Protein AF-A0A7V6G3S9-F1 (afdb_monomer_lite)

Radius of gyration: 17.62 Å; chains: 1; bounding box: 43×47×41 Å

pLDDT: mean 79.84, std 12.78, range [43.31, 97.44]

Secondary structure (DSSP, 8-state):
--HHHHHHHHHHEEEEEEESBGGGTBPPPTT-SSPEEEEEES-HHHHHHHHHHHHHHHHS-HHHHHTS-HHHHHHHIIIIIS---TTS-HHHHTT-THHHHHHHHHIIIIIS---SEEEGGGG-BGGGTB---S-SEEEEEEETTEEEEEEE-----SSHHHHHHHHHHHHHHHTSHHHHHHHHHHHHHTGGGSS-TTSGGGG-

Foldseek 3Di:
DDPVLLVLLDVFKDWDDWAPDVVVNRHDDPPDPDTHTDIGGPDPVSLVVNLLQLLLVLQDDPVVVVPDDPVVSSVCSCCFQQNPDPPDDPVVNVQRQSSFLSVVVSCCCNVVVARFWDAQSNLTDPVVVDRPPAARIWGFDCDPNDTDIDGHHTDDDPDPVVVVVVCVVCVCVNPDPVRVVVVVVSCVVCVVVIPQPPHPSVVD

Structure (mmCIF, N/CA/C/O backbone):
data_AF-A0A7V6G3S9-F1
#
_entry.id   AF-A0A7V6G3S9-F1
#
loop_
_atom_site.group_PDB
_atom_site.id
_atom_site.type_symbol
_atom_site.label_atom_id
_atom_site.label_alt_id
_atom_site.label_comp_id
_atom_site.label_asym_id
_atom_site.label_entity_id
_atom_site.label_seq_id
_atom_site.pdbx_PDB_ins_code
_atom_site.Cartn_x
_atom_site.Cartn_y
_atom_site.Cartn_z
_atom_site.occupancy
_atom_site.B_iso_or_equiv
_atom_site.auth_seq_id
_atom_site.auth_comp_id
_atom_site.auth_asym_id
_atom_site.auth_atom_id
_atom_site.pdbx_PDB_model_num
ATOM 1 N N . MET A 1 1 ? -14.634 -2.695 0.556 1.00 83.31 1 MET A N 1
ATOM 2 C CA . MET A 1 1 ? -14.048 -1.859 -0.530 1.00 83.31 1 MET A CA 1
ATOM 3 C C . MET A 1 1 ? -15.070 -1.691 -1.646 1.00 83.31 1 MET A C 1
ATOM 5 O O . MET A 1 1 ? -15.761 -2.657 -1.960 1.00 83.31 1 MET A O 1
ATOM 9 N N . ARG A 1 2 ? -15.183 -0.494 -2.238 1.00 87.94 2 ARG A N 1
ATOM 10 C CA . ARG A 1 2 ? -16.126 -0.236 -3.343 1.00 87.94 2 ARG A CA 1
ATOM 11 C C . ARG A 1 2 ? -15.809 -1.110 -4.562 1.00 87.94 2 ARG A C 1
ATOM 13 O O . ARG A 1 2 ? -14.654 -1.218 -4.966 1.00 87.94 2 AR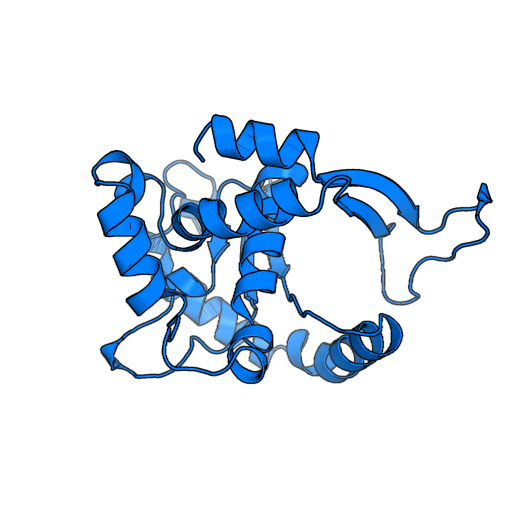G A O 1
ATOM 20 N N . LYS A 1 3 ? -16.838 -1.695 -5.188 1.00 90.81 3 LYS A N 1
ATOM 21 C CA . LYS A 1 3 ? -16.671 -2.638 -6.311 1.00 90.81 3 LYS A CA 1
ATOM 22 C C . LYS A 1 3 ? -15.906 -2.035 -7.495 1.00 90.81 3 LYS A C 1
ATOM 24 O O . LYS A 1 3 ? -14.997 -2.669 -8.010 1.00 90.81 3 LYS A O 1
ATOM 29 N N . ASN A 1 4 ? -16.216 -0.796 -7.876 1.00 92.81 4 ASN A N 1
ATOM 30 C CA . ASN A 1 4 ? -15.531 -0.130 -8.989 1.00 92.81 4 ASN A CA 1
ATOM 31 C C . ASN A 1 4 ? -14.025 0.036 -8.728 1.00 92.81 4 ASN A C 1
ATOM 33 O O . ASN A 1 4 ? -13.227 -0.138 -9.643 1.00 92.81 4 ASN A O 1
ATOM 37 N N . LEU A 1 5 ? -13.637 0.329 -7.481 1.00 93.88 5 LEU A N 1
ATOM 38 C CA . LEU A 1 5 ? -12.232 0.429 -7.089 1.00 93.88 5 LEU A CA 1
ATOM 39 C C . LEU A 1 5 ? -11.552 -0.946 -7.116 1.00 93.88 5 LEU A C 1
ATOM 41 O O . LEU A 1 5 ? -10.453 -1.074 -7.646 1.00 93.88 5 LEU A O 1
ATOM 45 N N . LEU A 1 6 ? -12.225 -1.982 -6.610 1.00 94.44 6 LEU A N 1
ATOM 46 C CA . LEU A 1 6 ? -11.738 -3.361 -6.681 1.00 94.44 6 LEU A CA 1
ATOM 47 C C . LEU A 1 6 ? -11.482 -3.799 -8.135 1.00 94.44 6 LEU A C 1
ATOM 49 O O . LEU A 1 6 ? -10.420 -4.339 -8.446 1.00 94.44 6 LEU A O 1
ATOM 53 N N . ASP A 1 7 ? -12.435 -3.537 -9.030 1.00 96.06 7 ASP A N 1
ATOM 54 C CA . ASP A 1 7 ? -12.332 -3.869 -10.455 1.00 96.06 7 ASP A CA 1
ATOM 55 C C . ASP A 1 7 ? -11.204 -3.070 -11.136 1.00 96.06 7 ASP A C 1
ATOM 57 O O . ASP A 1 7 ? -10.444 -3.619 -11.940 1.00 96.06 7 ASP A O 1
ATOM 61 N N . LEU A 1 8 ? -11.046 -1.790 -10.777 1.00 96.88 8 LEU A N 1
ATOM 62 C CA . LEU A 1 8 ? -9.965 -0.926 -11.255 1.00 96.88 8 LEU A CA 1
ATOM 63 C C . LEU A 1 8 ? -8.583 -1.434 -10.813 1.00 96.88 8 LEU A C 1
ATOM 65 O O . LEU A 1 8 ? -7.663 -1.476 -11.631 1.00 96.88 8 LEU A O 1
ATOM 69 N N . ILE A 1 9 ? -8.433 -1.861 -9.556 1.00 96.06 9 ILE A N 1
ATOM 70 C CA . ILE A 1 9 ? -7.177 -2.423 -9.040 1.00 96.06 9 ILE A CA 1
ATOM 71 C C . ILE A 1 9 ? -6.825 -3.707 -9.793 1.00 96.06 9 ILE A C 1
ATOM 73 O O . ILE A 1 9 ? -5.725 -3.809 -10.337 1.00 96.06 9 ILE A O 1
ATOM 77 N N . ASN A 1 10 ? -7.771 -4.645 -9.897 1.00 95.50 10 ASN A N 1
ATOM 78 C CA . ASN A 1 10 ? -7.546 -5.946 -10.532 1.00 95.50 10 ASN A CA 1
ATOM 79 C C . ASN A 1 10 ? -7.156 -5.847 -12.014 1.00 95.50 10 ASN A C 1
ATOM 81 O O . ASN A 1 10 ? -6.365 -6.657 -12.494 1.00 95.50 10 ASN A O 1
ATOM 85 N N . ARG A 1 11 ? -7.696 -4.869 -12.754 1.00 96.38 11 ARG A N 1
ATOM 86 C CA . ARG A 1 11 ? -7.348 -4.674 -14.174 1.00 96.38 11 ARG A CA 1
ATOM 87 C C . ARG A 1 11 ? -6.036 -3.914 -14.390 1.00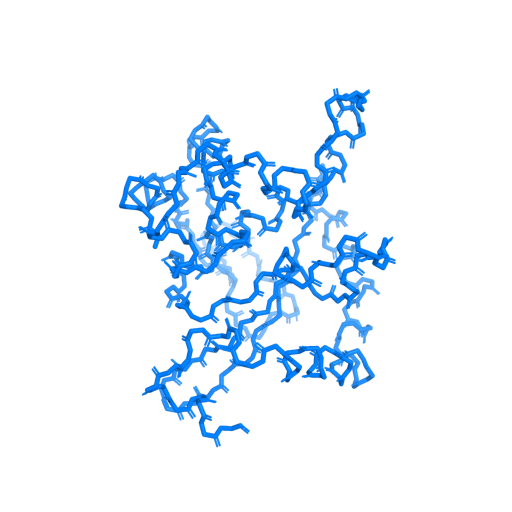 96.38 11 ARG A C 1
ATOM 89 O O . ARG A 1 11 ? -5.485 -3.984 -15.483 1.00 96.38 11 ARG A O 1
ATOM 96 N N . THR A 1 12 ? -5.567 -3.165 -13.390 1.00 97.44 12 THR A N 1
ATOM 97 C CA . THR A 1 12 ? -4.430 -2.239 -13.539 1.00 97.44 12 THR A CA 1
ATOM 98 C C . THR A 1 12 ? -3.142 -2.805 -12.963 1.00 97.44 12 THR A C 1
ATOM 100 O O . THR A 1 12 ? -2.101 -2.692 -13.604 1.00 97.44 12 THR A O 1
ATOM 103 N N . ILE A 1 13 ? -3.194 -3.405 -11.771 1.00 96.50 13 ILE A N 1
ATOM 104 C CA . ILE A 1 13 ? -2.020 -3.967 -11.099 1.00 96.50 13 ILE A CA 1
ATOM 105 C C . ILE A 1 13 ? -1.958 -5.457 -11.416 1.00 96.50 13 ILE A C 1
ATOM 107 O O . ILE A 1 13 ? -2.648 -6.272 -10.805 1.00 96.50 13 ILE A O 1
ATOM 111 N N . VAL A 1 14 ? -1.129 -5.817 -12.391 1.00 95.81 14 VAL A N 1
ATOM 112 C CA . VAL A 1 14 ? -1.065 -7.181 -12.918 1.00 95.81 14 VAL A CA 1
ATOM 113 C C . VAL A 1 14 ? 0.178 -7.902 -12.424 1.00 95.81 14 VAL A C 1
ATOM 115 O O . VAL A 1 14 ? 1.275 -7.345 -12.371 1.00 95.81 14 VAL A O 1
ATOM 118 N N . TYR A 1 15 ? 0.012 -9.175 -12.079 1.00 95.50 15 TYR A N 1
ATOM 119 C CA . TYR A 1 15 ? 1.133 -10.060 -11.794 1.00 95.50 15 TYR A CA 1
ATOM 120 C C . TYR A 1 15 ? 1.959 -10.296 -13.065 1.00 95.50 15 TYR A C 1
ATOM 122 O O . TYR A 1 15 ? 1.404 -10.595 -14.124 1.00 95.50 15 TYR A O 1
ATOM 130 N N . LYS A 1 16 ? 3.287 -10.187 -12.958 1.00 94.06 16 LYS A N 1
ATOM 131 C CA . LYS A 1 16 ? 4.208 -10.411 -14.081 1.00 94.06 16 LYS A CA 1
ATOM 132 C C . LYS A 1 16 ? 4.939 -11.737 -13.942 1.00 94.06 16 LYS A C 1
ATOM 134 O O . LYS A 1 16 ? 4.899 -12.553 -14.860 1.00 94.06 16 LYS A O 1
ATOM 139 N N . TYR A 1 17 ? 5.622 -11.930 -12.820 1.00 94.56 17 TYR A N 1
ATOM 140 C CA . TYR A 1 17 ? 6.436 -13.111 -12.551 1.00 94.56 17 TYR A CA 1
ATOM 141 C C . TYR A 1 17 ? 6.896 -13.147 -11.091 1.00 94.56 17 TYR A C 1
ATOM 143 O O . TYR A 1 17 ? 6.808 -12.153 -10.371 1.00 94.56 17 TYR A O 1
ATOM 151 N 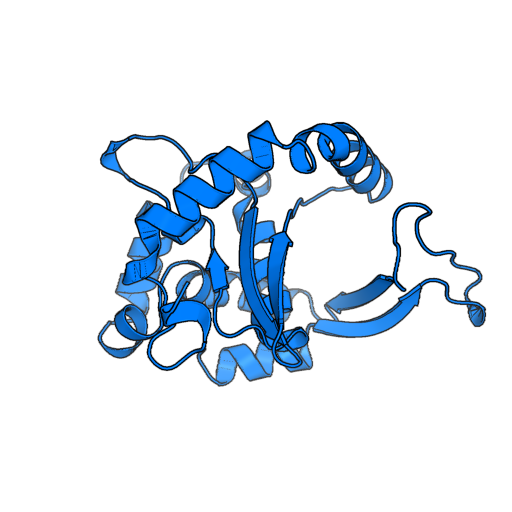N . ASP A 1 18 ? 7.436 -14.294 -10.688 1.00 94.75 18 ASP A N 1
ATOM 152 C CA . ASP A 1 18 ? 8.176 -14.466 -9.443 1.00 94.75 18 ASP A CA 1
ATOM 153 C C . ASP A 1 18 ? 9.679 -14.301 -9.699 1.00 94.75 18 ASP A C 1
ATOM 155 O O . ASP A 1 18 ? 10.184 -14.725 -10.742 1.00 94.75 18 ASP A O 1
ATOM 159 N N . LEU A 1 19 ? 10.402 -13.746 -8.728 1.00 92.50 19 LEU A N 1
ATOM 160 C CA . LEU A 1 19 ? 11.851 -13.864 -8.636 1.00 92.50 19 LEU A CA 1
ATOM 161 C C . LEU A 1 19 ? 12.217 -15.034 -7.706 1.00 92.50 19 LEU A C 1
ATOM 163 O O . LEU A 1 19 ? 11.608 -15.181 -6.641 1.00 92.50 19 LEU A O 1
ATOM 167 N N . PRO A 1 20 ? 13.233 -15.843 -8.056 1.00 93.38 20 PRO A N 1
ATOM 168 C CA . PRO A 1 20 ? 14.097 -15.690 -9.226 1.00 93.38 20 PRO A CA 1
ATOM 169 C C . PRO A 1 20 ? 13.381 -16.095 -10.528 1.00 93.38 20 PRO A C 1
ATOM 171 O O . PRO A 1 20 ? 12.615 -17.056 -10.561 1.00 93.38 20 PRO A O 1
ATOM 174 N N . HIS A 1 21 ? 13.660 -15.377 -11.617 1.00 94.38 21 HIS A N 1
ATOM 175 C CA . HIS A 1 21 ? 13.061 -15.597 -12.930 1.00 94.38 21 HIS A CA 1
ATOM 176 C C . HIS A 1 21 ? 14.100 -16.074 -13.954 1.00 94.38 21 HIS A C 1
ATOM 178 O O . HIS A 1 21 ? 14.758 -15.279 -14.633 1.00 94.38 21 HIS A O 1
ATOM 184 N N . ALA A 1 22 ? 14.197 -17.396 -14.121 1.00 92.88 22 ALA A N 1
ATOM 185 C CA . ALA A 1 22 ? 15.245 -18.038 -14.919 1.00 92.88 22 ALA A CA 1
ATOM 186 C C . ALA A 1 22 ? 15.305 -17.554 -16.380 1.00 92.88 22 ALA A C 1
ATOM 188 O O . ALA A 1 22 ? 16.385 -17.313 -16.909 1.00 92.88 22 ALA A O 1
ATOM 189 N N . LYS A 1 23 ? 14.154 -17.350 -17.039 1.00 93.75 23 LYS A N 1
ATOM 190 C CA . LYS A 1 23 ? 14.116 -16.930 -18.456 1.00 93.75 23 LYS A CA 1
ATOM 191 C C . LYS A 1 23 ? 14.659 -15.518 -18.686 1.00 93.75 23 LYS A C 1
ATOM 193 O O . LYS A 1 23 ? 15.162 -15.242 -19.767 1.00 93.75 23 LYS A O 1
ATOM 198 N N . LEU A 1 24 ? 14.529 -14.635 -17.695 1.00 91.62 24 LEU A N 1
ATOM 199 C CA . LEU A 1 24 ? 15.043 -13.262 -17.770 1.00 91.62 24 LEU A CA 1
ATOM 200 C C . LEU A 1 24 ? 16.410 -13.127 -17.090 1.00 91.62 24 LEU A C 1
ATOM 202 O O . LEU A 1 24 ? 16.987 -12.048 -17.120 1.00 91.62 24 LEU A O 1
ATOM 206 N N . SER A 1 25 ? 16.932 -14.210 -16.499 1.00 92.69 25 SER A N 1
ATOM 207 C CA . SER A 1 25 ? 18.168 -14.202 -15.707 1.00 92.69 25 SER A CA 1
ATOM 208 C C . SER A 1 25 ? 18.146 -13.155 -14.584 1.00 92.69 25 SER A C 1
ATOM 210 O O . SER A 1 25 ? 19.137 -12.469 -14.348 1.00 92.69 25 SER A O 1
ATOM 212 N N . ILE A 1 26 ? 16.997 -13.010 -13.913 1.00 90.50 26 ILE A N 1
ATOM 213 C CA . ILE A 1 26 ? 16.831 -12.085 -12.784 1.00 90.50 26 ILE A CA 1
ATOM 214 C C . ILE A 1 26 ? 16.755 -12.906 -11.502 1.00 90.50 26 ILE A C 1
ATOM 216 O O . ILE A 1 26 ? 15.841 -13.711 -11.332 1.00 90.50 26 ILE A O 1
ATOM 220 N N . GLU A 1 27 ? 17.702 -12.697 -10.597 1.00 88.81 27 GLU A N 1
ATOM 221 C CA . GLU A 1 27 ? 17.719 -13.351 -9.290 1.00 88.81 27 GLU A CA 1
ATOM 222 C C . GLU A 1 27 ? 16.750 -12.686 -8.306 1.00 88.81 27 GLU A C 1
ATOM 224 O O . GLU A 1 27 ? 16.389 -11.516 -8.454 1.00 88.81 27 GLU A O 1
ATOM 229 N N . LYS A 1 28 ? 16.346 -13.429 -7.273 1.00 87.75 28 LYS A N 1
ATOM 230 C CA . LYS A 1 28 ? 15.672 -12.836 -6.111 1.00 87.75 28 LYS A CA 1
ATOM 231 C C . LYS A 1 28 ? 16.669 -12.172 -5.171 1.00 87.75 28 LYS A C 1
ATOM 233 O O . LYS A 1 28 ? 17.866 -12.462 -5.213 1.00 87.75 28 LYS A O 1
ATOM 238 N N . THR A 1 29 ? 16.178 -11.326 -4.270 1.00 80.81 29 THR A N 1
ATOM 239 C CA . THR A 1 29 ? 17.048 -10.766 -3.228 1.00 80.81 29 THR A CA 1
ATOM 240 C C . THR A 1 29 ? 17.524 -11.851 -2.255 1.00 80.81 29 THR A C 1
ATOM 242 O O . THR A 1 29 ? 16.777 -12.761 -1.891 1.00 80.81 29 THR A O 1
ATOM 245 N N . ILE A 1 30 ? 18.768 -11.728 -1.777 1.00 82.88 30 ILE A N 1
ATOM 246 C CA . ILE A 1 30 ? 19.354 -12.622 -0.760 1.00 82.88 30 ILE A CA 1
ATOM 247 C C . ILE A 1 30 ? 18.633 -12.549 0.595 1.00 82.88 30 ILE A C 1
ATOM 249 O O . ILE A 1 30 ? 18.864 -13.379 1.469 1.00 82.88 30 ILE A O 1
ATOM 253 N N . LEU A 1 31 ? 17.783 -11.539 0.779 1.00 78.50 31 LEU A N 1
ATOM 254 C CA . LEU A 1 31 ? 17.032 -11.295 2.009 1.00 78.50 31 LEU A CA 1
ATOM 255 C C . LEU A 1 31 ? 15.711 -12.066 2.050 1.00 78.50 31 LEU A C 1
ATOM 257 O O . LEU A 1 31 ? 15.140 -12.248 3.124 1.00 78.50 31 LEU A O 1
ATOM 261 N N . SER A 1 32 ? 15.209 -12.495 0.892 1.00 81.06 32 SER A N 1
ATOM 262 C CA . SER A 1 32 ? 13.891 -13.104 0.784 1.00 81.06 32 SER A CA 1
ATOM 263 C C . SER A 1 32 ? 13.950 -14.594 1.078 1.00 81.06 32 SER A C 1
ATOM 265 O O . SER A 1 32 ? 14.608 -15.382 0.390 1.00 81.06 32 SER A O 1
ATOM 267 N N . THR A 1 33 ? 13.183 -15.006 2.082 1.00 85.25 33 THR A N 1
ATOM 268 C CA . THR A 1 33 ? 12.978 -16.417 2.430 1.00 85.25 33 THR A CA 1
ATOM 269 C C . THR A 1 33 ? 12.040 -17.125 1.450 1.00 85.25 33 THR A C 1
ATOM 271 O O . THR A 1 33 ? 12.135 -18.339 1.278 1.00 85.25 33 THR A O 1
ATOM 274 N N . CYS A 1 34 ? 11.196 -16.365 0.750 1.00 87.19 34 CYS A N 1
ATOM 275 C CA . CYS A 1 34 ? 10.259 -16.831 -0.272 1.00 87.19 34 CYS A CA 1
ATOM 276 C C . CYS A 1 34 ? 10.682 -16.345 -1.672 1.00 87.19 34 CYS A C 1
ATOM 278 O O . CYS A 1 34 ? 11.745 -15.739 -1.827 1.00 87.19 34 CYS A O 1
ATOM 280 N N . ASN A 1 35 ? 9.882 -16.650 -2.695 1.00 90.94 35 ASN A N 1
ATOM 281 C CA . ASN A 1 35 ? 9.998 -16.005 -4.004 1.00 90.94 35 ASN A CA 1
ATOM 282 C C . ASN A 1 35 ? 9.383 -14.598 -3.951 1.00 90.94 35 ASN A C 1
ATOM 284 O O . ASN A 1 35 ? 8.350 -14.413 -3.301 1.00 90.94 35 ASN A O 1
ATOM 288 N N . ASP A 1 36 ? 9.988 -13.633 -4.646 1.00 88.81 36 ASP A N 1
ATOM 289 C CA . ASP A 1 36 ? 9.481 -12.256 -4.687 1.00 88.81 36 ASP A CA 1
ATOM 290 C C . ASP A 1 36 ? 8.460 -12.113 -5.811 1.00 88.81 36 ASP A C 1
ATOM 292 O O . ASP A 1 36 ? 8.774 -12.365 -6.971 1.00 88.81 36 ASP A O 1
ATOM 296 N N . LYS A 1 37 ? 7.237 -11.689 -5.492 1.00 91.12 37 LYS A N 1
ATOM 297 C CA . LYS A 1 37 ? 6.204 -11.471 -6.509 1.00 91.12 37 LYS A CA 1
ATOM 298 C C . LYS A 1 37 ? 6.365 -10.094 -7.144 1.00 91.12 37 LYS A C 1
ATOM 300 O O . LYS A 1 37 ? 6.312 -9.084 -6.442 1.00 91.12 37 LYS A O 1
ATOM 305 N N . CYS A 1 38 ? 6.503 -10.046 -8.465 1.00 90.75 38 CYS A N 1
ATOM 306 C CA . CYS A 1 38 ? 6.600 -8.805 -9.223 1.00 90.75 38 CYS A CA 1
ATOM 307 C C . CYS A 1 38 ? 5.264 -8.452 -9.879 1.00 90.75 38 CYS A C 1
ATOM 309 O O . CYS A 1 38 ? 4.661 -9.267 -10.584 1.00 90.75 38 CYS A O 1
ATOM 311 N N . TYR A 1 39 ? 4.849 -7.203 -9.683 1.00 92.94 39 TYR A N 1
ATOM 312 C CA . TYR A 1 39 ? 3.636 -6.631 -10.255 1.00 92.94 39 TYR A CA 1
ATOM 313 C C . TYR A 1 39 ? 3.979 -5.405 -11.096 1.00 92.94 39 TYR A C 1
ATOM 315 O O . TYR A 1 39 ? 4.970 -4.722 -10.840 1.00 92.94 39 TYR A O 1
ATOM 323 N N . GLU A 1 40 ? 3.143 -5.122 -12.085 1.00 93.31 40 GLU A N 1
ATOM 324 C CA . GLU A 1 40 ? 3.235 -3.935 -12.931 1.00 93.31 40 GLU A CA 1
ATOM 325 C C . GLU A 1 40 ? 1.893 -3.208 -12.934 1.00 93.31 40 GLU A C 1
ATOM 327 O O . GLU A 1 40 ? 0.842 -3.841 -13.025 1.00 93.31 40 GLU A O 1
ATOM 332 N N . ALA A 1 41 ? 1.933 -1.878 -12.870 1.00 94.88 41 ALA A N 1
ATOM 333 C CA . ALA A 1 41 ? 0.785 -1.047 -13.202 1.00 94.88 41 ALA A CA 1
ATOM 334 C C . ALA A 1 41 ? 0.775 -0.803 -14.719 1.00 94.88 41 ALA A C 1
ATOM 336 O O . ALA A 1 41 ? 1.626 -0.077 -15.230 1.00 94.88 41 ALA A O 1
ATOM 337 N N . VAL A 1 42 ? -0.161 -1.426 -15.440 1.00 96.31 42 VAL A N 1
ATOM 338 C CA . VAL A 1 42 ? -0.187 -1.389 -16.919 1.00 96.31 42 VAL A CA 1
ATOM 339 C C . VAL A 1 42 ? -0.706 -0.071 -17.498 1.00 96.31 42 VAL A C 1
ATOM 341 O O . VAL A 1 42 ? -0.556 0.172 -18.692 1.00 96.31 42 VAL A O 1
ATOM 344 N N . ASP A 1 43 ? -1.309 0.775 -16.663 1.00 96.69 43 ASP A N 1
ATOM 345 C CA . ASP A 1 43 ? -1.812 2.095 -17.034 1.00 96.69 43 ASP A CA 1
ATOM 346 C C . ASP A 1 43 ? -1.574 3.091 -15.888 1.00 96.69 43 ASP A C 1
ATOM 348 O O . ASP A 1 43 ? -1.956 2.846 -14.740 1.00 96.69 43 ASP A O 1
ATOM 352 N N . GLN A 1 44 ? -0.909 4.206 -16.199 1.00 93.38 44 GLN A N 1
ATOM 353 C CA . GLN A 1 44 ? -0.515 5.206 -15.204 1.00 93.38 44 GLN A CA 1
ATOM 354 C C . GLN A 1 44 ? -1.696 6.047 -14.710 1.00 93.38 44 GLN A C 1
ATOM 356 O O . GLN A 1 44 ? -1.737 6.380 -13.529 1.00 93.38 44 GLN A O 1
ATOM 361 N N . ASN A 1 45 ? -2.669 6.351 -15.572 1.00 96.50 45 ASN A N 1
ATOM 362 C CA . ASN A 1 45 ? -3.839 7.139 -15.184 1.00 96.50 45 ASN A CA 1
ATOM 363 C C . ASN A 1 45 ? -4.726 6.335 -14.232 1.00 96.50 45 ASN A C 1
ATOM 365 O O . ASN A 1 45 ? -5.123 6.833 -13.183 1.00 96.50 45 ASN A O 1
ATOM 369 N N . ASN A 1 46 ? -4.948 5.058 -14.544 1.00 97.25 46 ASN A N 1
ATOM 370 C CA . ASN A 1 46 ? -5.641 4.136 -13.659 1.00 97.25 46 ASN A CA 1
ATOM 371 C C . ASN A 1 46 ? -4.889 3.979 -12.331 1.00 97.25 46 ASN A C 1
ATOM 373 O O . ASN A 1 46 ? -5.531 3.886 -11.292 1.00 97.25 46 ASN A O 1
ATOM 377 N N . LEU A 1 47 ? -3.548 3.961 -12.326 1.00 95.50 47 LEU A N 1
ATOM 378 C CA . LEU A 1 47 ? -2.786 3.928 -11.073 1.00 95.50 47 LEU A CA 1
ATOM 379 C C . LEU A 1 47 ? -3.038 5.186 -10.230 1.00 95.50 47 LEU A C 1
ATOM 381 O O . LEU A 1 47 ? -3.282 5.069 -9.031 1.00 95.50 47 LEU A O 1
ATOM 385 N N . SER A 1 48 ? -3.031 6.372 -10.842 1.00 94.38 48 SER A N 1
ATOM 386 C CA . SER A 1 48 ? -3.377 7.624 -10.159 1.00 94.38 48 SER A CA 1
ATOM 387 C C . SER A 1 48 ? -4.809 7.609 -9.617 1.00 94.38 48 SER A C 1
ATOM 389 O O . SER A 1 48 ? -5.025 7.981 -8.465 1.00 94.38 48 SER A O 1
ATOM 391 N N . GLU A 1 49 ? -5.775 7.110 -10.393 1.00 95.69 49 GLU A N 1
ATOM 392 C CA . GLU A 1 49 ? -7.158 6.932 -9.940 1.00 95.69 49 GLU A CA 1
ATOM 393 C C . GLU A 1 49 ? -7.262 5.937 -8.780 1.00 95.69 49 GLU A C 1
ATOM 395 O O . GLU A 1 49 ? -8.009 6.184 -7.834 1.00 95.69 49 GLU A O 1
ATOM 400 N N . ILE A 1 50 ? -6.514 4.830 -8.814 1.00 96.06 50 ILE A N 1
ATOM 401 C CA . ILE A 1 50 ? -6.459 3.862 -7.711 1.00 96.06 50 ILE A CA 1
ATOM 402 C C . ILE A 1 50 ? -5.958 4.544 -6.453 1.00 96.06 50 ILE A C 1
ATOM 404 O O . ILE A 1 50 ? -6.575 4.373 -5.405 1.00 96.06 50 ILE A O 1
ATOM 408 N N . ILE A 1 51 ? -4.865 5.303 -6.548 1.00 94.00 51 ILE A N 1
ATOM 409 C CA . ILE A 1 51 ? -4.293 5.997 -5.398 1.00 94.00 51 ILE A CA 1
ATOM 410 C C . ILE A 1 51 ? -5.322 6.960 -4.817 1.00 94.00 51 ILE A C 1
ATOM 412 O O . ILE A 1 51 ? -5.654 6.848 -3.644 1.00 94.00 51 ILE A O 1
ATOM 416 N N . TYR A 1 52 ? -5.883 7.845 -5.638 1.00 93.44 52 TYR A N 1
ATOM 417 C CA . TYR A 1 52 ? -6.848 8.837 -5.175 1.00 93.44 52 TYR A CA 1
ATOM 418 C C . TYR A 1 52 ? -8.082 8.193 -4.535 1.00 93.44 52 TYR A C 1
ATOM 420 O O . TYR A 1 52 ? -8.459 8.523 -3.414 1.00 93.44 52 TYR A O 1
ATOM 428 N N . ASN A 1 53 ? -8.688 7.213 -5.210 1.00 92.75 53 ASN A N 1
ATOM 429 C CA . ASN A 1 53 ? -9.890 6.571 -4.694 1.00 92.75 53 ASN A CA 1
ATOM 430 C C . ASN A 1 53 ? -9.602 5.740 -3.441 1.00 92.75 53 ASN A C 1
ATOM 432 O O . ASN A 1 53 ? -10.417 5.748 -2.524 1.00 92.75 53 ASN A O 1
ATOM 436 N N . SER A 1 54 ? -8.450 5.073 -3.361 1.00 92.56 54 SER A N 1
ATOM 437 C CA . SER A 1 54 ? -8.095 4.242 -2.206 1.00 92.56 54 SER A CA 1
ATOM 438 C C . SER A 1 54 ? -7.811 5.049 -0.937 1.00 92.56 54 SER A C 1
ATOM 440 O O . SER A 1 54 ? -7.718 4.436 0.119 1.00 92.56 54 SER A O 1
ATOM 442 N N . ILE A 1 55 ? -7.709 6.387 -0.993 1.00 91.38 55 ILE A N 1
ATOM 443 C CA . ILE A 1 55 ? -7.534 7.243 0.196 1.00 91.38 55 ILE A CA 1
ATOM 444 C C . ILE A 1 55 ? -8.643 6.995 1.225 1.00 91.38 55 ILE A C 1
ATOM 446 O O . ILE A 1 55 ? -8.352 6.928 2.418 1.00 91.38 55 ILE A O 1
ATOM 450 N N . ILE A 1 56 ? -9.892 6.811 0.785 1.00 89.81 56 ILE A N 1
ATOM 451 C CA . ILE A 1 56 ? -11.033 6.583 1.685 1.00 89.81 56 ILE A CA 1
ATOM 452 C C . ILE A 1 56 ? -10.882 5.234 2.392 1.00 89.81 56 ILE A C 1
ATOM 454 O O . ILE A 1 56 ? -10.859 5.178 3.618 1.00 89.81 56 ILE A O 1
ATOM 458 N N . GLU A 1 57 ? -10.721 4.147 1.636 1.00 87.06 57 GLU A N 1
ATOM 459 C CA . GLU A 1 57 ? -10.530 2.807 2.197 1.00 87.06 57 GLU A CA 1
ATOM 460 C C . GLU A 1 57 ? -9.246 2.683 3.032 1.00 87.06 57 GLU A C 1
ATOM 462 O O . GLU A 1 57 ? -9.207 1.902 3.985 1.00 87.06 57 GLU A O 1
ATOM 467 N N . TYR A 1 58 ? -8.207 3.448 2.691 1.00 86.25 58 TYR A N 1
ATOM 468 C CA . TYR A 1 58 ? -6.984 3.575 3.480 1.00 86.25 58 TYR A CA 1
ATOM 469 C C . TYR A 1 58 ? -7.228 4.301 4.803 1.00 86.25 58 TYR A C 1
ATOM 471 O O . TYR A 1 58 ? -6.569 3.997 5.790 1.00 86.25 58 TYR A O 1
ATOM 479 N N . SER A 1 59 ? -8.153 5.250 4.847 1.00 84.06 59 SER A N 1
ATOM 480 C CA . SER A 1 59 ? -8.331 6.142 5.994 1.00 84.06 59 SER A CA 1
ATOM 481 C C . SER A 1 59 ? -9.378 5.668 6.998 1.00 84.06 59 SER A C 1
ATOM 483 O O . SER A 1 59 ? -9.253 5.979 8.182 1.00 84.06 59 SER A O 1
ATOM 485 N N . PHE A 1 60 ? -10.382 4.915 6.544 1.00 81.06 60 PHE A N 1
ATOM 486 C CA . PHE A 1 60 ? -11.569 4.570 7.328 1.00 81.06 60 PHE A CA 1
ATOM 487 C C . PHE A 1 60 ? -11.901 3.078 7.266 1.00 81.06 60 PHE A C 1
ATOM 489 O O . PHE A 1 60 ? -11.585 2.381 6.297 1.00 81.06 60 PHE A O 1
ATOM 496 N N . ASN A 1 61 ? -12.577 2.583 8.302 1.00 75.19 61 ASN A N 1
ATOM 497 C CA . ASN A 1 61 ? -13.088 1.216 8.332 1.00 75.19 61 ASN A CA 1
ATOM 498 C C . ASN A 1 61 ? -14.434 1.083 7.586 1.00 75.19 61 ASN A C 1
ATOM 500 O O . ASN A 1 61 ? -15.048 2.057 7.160 1.00 75.19 61 ASN A O 1
ATOM 504 N N . GLU A 1 62 ? -14.912 -0.152 7.414 1.00 72.25 62 GLU A N 1
ATOM 505 C CA . GLU A 1 62 ? -16.136 -0.415 6.643 1.00 72.25 62 GLU A CA 1
ATOM 506 C C . GLU A 1 62 ? -17.409 0.155 7.288 1.00 72.25 62 GLU A C 1
ATOM 508 O O . GLU A 1 62 ? -18.347 0.479 6.563 1.00 72.25 62 GLU A O 1
ATOM 513 N N . PHE A 1 63 ? -17.445 0.316 8.614 1.00 70.69 63 PHE A N 1
ATOM 514 C CA . PHE A 1 63 ? -18.586 0.916 9.313 1.00 70.69 63 PHE A CA 1
ATOM 515 C C . PHE A 1 63 ? -18.659 2.423 9.052 1.00 70.69 63 PHE A C 1
ATOM 517 O O . PHE A 1 63 ? -19.714 2.929 8.693 1.00 70.69 63 PHE A O 1
ATOM 524 N N . GLU A 1 64 ? -17.524 3.119 9.143 1.00 75.00 64 GLU A N 1
ATOM 525 C CA . GLU A 1 64 ? -17.415 4.557 8.859 1.00 75.00 64 GLU A CA 1
ATOM 526 C C . GLU A 1 64 ? -17.768 4.886 7.398 1.00 75.00 64 GLU A C 1
ATOM 528 O O . GLU A 1 64 ? -18.349 5.932 7.112 1.00 75.00 64 GLU A O 1
ATOM 533 N N . ILE A 1 65 ? -17.446 3.979 6.469 1.00 80.62 65 ILE A N 1
ATOM 534 C CA . ILE A 1 65 ? -17.689 4.170 5.035 1.00 80.62 65 ILE A CA 1
ATOM 535 C C . ILE A 1 65 ? -19.167 3.998 4.656 1.00 80.62 65 ILE A C 1
ATOM 537 O O . ILE A 1 65 ? -19.656 4.721 3.791 1.00 80.62 65 ILE A O 1
ATOM 541 N N . ASN A 1 66 ? -19.873 3.028 5.243 1.00 75.56 66 ASN A N 1
ATOM 542 C CA . ASN A 1 66 ? -21.224 2.666 4.796 1.00 75.56 66 ASN A CA 1
ATOM 543 C C . ASN A 1 66 ? -22.301 3.703 5.162 1.00 75.56 66 ASN A C 1
ATOM 545 O O . ASN A 1 66 ? -23.334 3.742 4.495 1.00 75.56 66 ASN A O 1
ATOM 549 N N . ASP A 1 67 ? -22.048 4.541 6.169 1.00 71.81 67 ASP A N 1
ATOM 550 C CA . ASP A 1 67 ? -23.019 5.502 6.707 1.00 71.81 67 ASP A CA 1
ATOM 551 C C . ASP A 1 67 ? -22.717 6.972 6.332 1.00 71.81 67 ASP A C 1
ATOM 553 O O . ASP A 1 67 ? -23.366 7.881 6.852 1.00 71.81 67 ASP A O 1
ATOM 557 N N . SER A 1 68 ? -21.760 7.224 5.428 1.00 77.81 68 SER A N 1
ATOM 558 C CA . SER A 1 68 ? -21.215 8.571 5.178 1.00 77.81 68 SER A CA 1
ATOM 559 C C . SER A 1 68 ? -21.226 8.994 3.702 1.00 77.81 68 SER A C 1
ATOM 561 O O . SER A 1 68 ? -21.212 8.162 2.793 1.00 77.81 68 SER A O 1
ATOM 563 N N . ASP A 1 69 ? -21.197 10.310 3.458 1.00 87.12 69 ASP A N 1
ATOM 564 C CA . ASP A 1 69 ? -20.948 10.878 2.128 1.00 87.12 69 ASP A CA 1
ATOM 565 C C . ASP A 1 69 ? -19.464 10.729 1.752 1.00 87.12 69 ASP A C 1
ATOM 567 O O . ASP A 1 69 ? -18.563 11.020 2.542 1.00 87.12 69 ASP A O 1
ATOM 571 N N . TYR A 1 70 ? -19.187 10.260 0.533 1.00 87.38 70 TYR A N 1
ATOM 572 C CA . TYR A 1 70 ? -17.815 10.015 0.087 1.00 87.38 70 TYR A CA 1
ATOM 573 C C . TYR A 1 70 ? -16.980 11.288 -0.078 1.00 87.38 70 TYR A C 1
ATOM 575 O O . TYR A 1 70 ? -15.762 11.207 0.069 1.00 87.38 70 TYR A O 1
ATOM 583 N N . ASN A 1 71 ? -17.593 12.430 -0.396 1.00 88.94 71 ASN A N 1
ATOM 584 C CA . ASN A 1 71 ? -16.871 13.695 -0.513 1.00 88.94 71 ASN A CA 1
ATOM 585 C C . ASN A 1 71 ? -16.437 14.185 0.866 1.00 88.94 71 ASN A C 1
ATOM 587 O O . ASN A 1 71 ? -15.272 14.535 1.032 1.00 88.94 71 ASN A O 1
ATOM 591 N N . ASP A 1 72 ? -17.331 14.108 1.854 1.00 89.69 72 ASP A N 1
ATOM 592 C CA . ASP A 1 72 ? -17.022 14.479 3.237 1.00 89.69 72 ASP A CA 1
ATOM 593 C C . ASP A 1 72 ? -15.917 13.576 3.804 1.00 89.69 72 ASP A C 1
ATOM 595 O O . ASP A 1 72 ? -14.954 14.054 4.410 1.00 89.69 72 ASP A O 1
ATOM 599 N N . LEU A 1 73 ? -15.999 12.261 3.553 1.00 89.94 73 LEU A N 1
ATOM 600 C CA . LEU A 1 73 ? -14.941 11.322 3.933 1.00 89.94 73 LEU A CA 1
ATOM 601 C C . LEU A 1 73 ? -13.617 11.663 3.258 1.00 89.94 73 LEU A C 1
ATOM 603 O O . LEU A 1 73 ? -12.568 11.607 3.897 1.00 89.94 73 LEU A O 1
ATOM 607 N N . LEU A 1 74 ? -13.642 11.992 1.969 1.00 90.69 74 LEU A N 1
ATOM 608 C CA . LEU A 1 74 ? -12.429 12.323 1.246 1.00 90.69 74 LEU A CA 1
ATOM 609 C C . LEU A 1 74 ? -11.795 13.609 1.780 1.00 90.69 74 LEU A C 1
ATOM 611 O O . LEU A 1 74 ? -10.599 13.606 2.047 1.00 90.69 74 LEU A O 1
ATOM 615 N N . GLU A 1 75 ? -12.575 14.669 1.988 1.00 89.12 75 GLU A N 1
ATOM 616 C CA . GLU A 1 75 ? -12.093 15.916 2.589 1.00 89.12 75 GLU A CA 1
ATOM 617 C C . GLU A 1 75 ? -11.476 15.656 3.969 1.00 89.12 75 GLU A C 1
ATOM 619 O O . GLU A 1 75 ? -10.330 16.035 4.227 1.00 89.12 75 GLU A O 1
ATOM 624 N N . THR A 1 76 ? -12.183 14.897 4.810 1.00 88.12 76 THR A N 1
ATOM 625 C CA . THR A 1 76 ? -11.695 14.477 6.129 1.00 88.12 76 THR A CA 1
ATOM 626 C C . THR A 1 76 ? -10.388 13.688 6.020 1.00 88.12 76 THR A C 1
ATOM 628 O O . THR A 1 76 ? -9.444 13.928 6.769 1.00 88.12 76 THR A O 1
ATOM 631 N N . ALA A 1 77 ? -10.283 12.751 5.075 1.00 89.06 77 ALA A N 1
ATOM 632 C CA . ALA A 1 77 ? -9.066 11.970 4.880 1.00 89.06 77 ALA A CA 1
ATOM 633 C C . ALA A 1 77 ? -7.886 12.836 4.430 1.00 89.06 77 ALA A C 1
ATOM 635 O O . ALA A 1 77 ? -6.787 12.693 4.970 1.00 89.06 77 ALA A O 1
ATOM 636 N N . LEU A 1 78 ? -8.109 13.739 3.471 1.00 88.69 78 LEU A N 1
ATOM 637 C CA . LEU A 1 78 ? -7.088 14.657 2.972 1.00 88.69 78 LEU A CA 1
ATOM 638 C C . LEU A 1 78 ? -6.539 15.532 4.104 1.00 88.69 78 LEU A C 1
ATOM 640 O O . LEU A 1 78 ? -5.324 15.614 4.266 1.00 88.69 78 LEU A O 1
ATOM 644 N N . GLN A 1 79 ? -7.411 16.111 4.929 1.00 84.69 79 GLN A N 1
ATOM 645 C CA . GLN A 1 79 ? -7.014 17.028 6.001 1.00 84.69 79 GLN A CA 1
ATOM 646 C C . GLN A 1 79 ? -6.451 16.299 7.224 1.00 84.69 79 GLN A C 1
ATOM 648 O O . GLN A 1 79 ? -5.384 16.644 7.737 1.00 84.69 79 GLN A O 1
ATOM 653 N N . GLU A 1 80 ? -7.160 15.280 7.704 1.00 80.44 80 GLU A N 1
ATOM 654 C CA . GLU A 1 80 ? -6.859 14.663 8.990 1.00 80.44 80 GLU A CA 1
ATOM 655 C C . GLU A 1 80 ? -5.968 13.439 8.855 1.00 80.44 80 GLU A C 1
ATOM 657 O O . GLU A 1 80 ? -5.141 13.210 9.721 1.00 80.44 80 GLU A O 1
ATOM 662 N N . ARG A 1 81 ? -6.104 12.631 7.802 1.00 80.38 81 ARG A N 1
ATOM 663 C CA . ARG A 1 81 ? -5.481 11.295 7.760 1.00 80.38 81 ARG A CA 1
ATOM 664 C C . ARG A 1 81 ? -4.168 11.288 6.998 1.00 80.38 81 ARG A C 1
ATOM 666 O O . ARG A 1 81 ? -3.214 10.661 7.455 1.00 80.38 81 ARG A O 1
ATOM 673 N N . ILE A 1 82 ? -4.105 12.010 5.880 1.00 83.69 82 ILE A N 1
ATOM 674 C CA . ILE A 1 82 ? -2.887 12.140 5.068 1.00 83.69 82 ILE A CA 1
ATOM 675 C C . ILE A 1 82 ? -2.242 13.532 5.132 1.00 83.69 82 ILE A C 1
ATOM 677 O O . ILE A 1 82 ? -1.110 13.672 4.676 1.00 83.69 82 ILE A O 1
ATOM 681 N N . ARG A 1 83 ? -2.921 14.530 5.726 1.00 82.25 83 ARG A N 1
ATOM 682 C CA . ARG A 1 83 ? -2.440 15.916 5.906 1.00 82.25 83 ARG A CA 1
ATOM 683 C C . ARG A 1 83 ? -1.954 16.559 4.603 1.00 82.25 83 ARG A C 1
ATOM 685 O O . ARG A 1 83 ? -0.875 17.148 4.554 1.00 82.25 83 ARG A O 1
ATOM 692 N N . PHE A 1 84 ? -2.730 16.406 3.538 1.00 87.44 84 PHE A N 1
ATOM 693 C CA . PHE A 1 84 ? -2.415 17.025 2.263 1.00 87.44 84 PHE A CA 1
ATOM 694 C C . PHE A 1 84 ? -2.511 18.550 2.383 1.00 87.44 84 PHE A C 1
ATOM 696 O O . PHE A 1 84 ? -3.517 19.061 2.876 1.00 87.44 84 PHE A O 1
ATOM 703 N N . ASN A 1 85 ? -1.470 19.265 1.953 1.00 88.88 85 ASN A N 1
ATOM 704 C CA . ASN A 1 85 ? -1.471 20.721 1.894 1.00 88.88 85 ASN A CA 1
ATOM 705 C C . ASN A 1 85 ? -1.422 21.194 0.437 1.00 88.88 85 ASN A C 1
ATOM 707 O O . ASN A 1 85 ? -0.406 21.028 -0.243 1.00 88.88 85 ASN A O 1
ATOM 711 N N . ASP A 1 86 ? -2.502 21.828 -0.014 1.00 88.50 86 ASP A N 1
ATOM 712 C CA . ASP A 1 86 ? -2.613 22.384 -1.367 1.00 88.50 86 ASP A CA 1
ATOM 713 C C . ASP A 1 86 ? -1.623 23.538 -1.613 1.00 88.50 86 ASP A C 1
ATOM 715 O O . ASP A 1 86 ? -1.253 23.791 -2.758 1.00 88.50 86 ASP A O 1
ATOM 719 N N . ASP A 1 87 ? -1.160 24.210 -0.552 1.00 92.56 87 ASP A N 1
ATOM 720 C CA . ASP A 1 87 ? -0.209 25.327 -0.645 1.00 92.56 87 ASP A CA 1
ATOM 721 C C . ASP A 1 87 ? 1.257 24.871 -0.787 1.00 92.56 87 ASP A C 1
ATOM 723 O O . ASP A 1 87 ? 2.141 25.680 -1.092 1.00 92.56 87 ASP A O 1
ATOM 727 N N . ASP A 1 88 ? 1.546 23.588 -0.545 1.00 92.50 88 ASP A N 1
ATOM 728 C CA . ASP A 1 88 ? 2.893 23.046 -0.706 1.00 92.50 88 ASP A CA 1
ATOM 729 C C . ASP A 1 88 ? 3.261 22.952 -2.193 1.00 92.50 88 ASP A C 1
ATOM 731 O O . ASP A 1 88 ? 2.444 22.614 -3.045 1.00 92.50 88 ASP A O 1
ATOM 735 N N . SER A 1 89 ? 4.528 23.209 -2.528 1.00 93.56 89 SER A N 1
ATOM 736 C CA . SER A 1 89 ? 4.985 23.066 -3.914 1.00 93.56 89 SER A CA 1
ATOM 737 C C . SER A 1 89 ? 4.938 21.608 -4.375 1.00 93.56 89 SER A C 1
ATOM 739 O O . SER A 1 89 ? 5.118 20.695 -3.567 1.00 93.56 89 SER A O 1
ATOM 741 N N . ASP A 1 90 ? 4.838 21.379 -5.687 1.00 89.19 90 ASP A N 1
ATOM 742 C CA . ASP A 1 90 ? 4.903 20.034 -6.278 1.00 89.19 90 ASP A CA 1
ATOM 743 C C . ASP A 1 90 ? 6.115 19.231 -5.774 1.00 89.19 90 ASP A C 1
ATOM 745 O O . ASP A 1 90 ? 6.030 18.029 -5.539 1.00 89.19 90 ASP A O 1
ATOM 749 N N . GLU A 1 91 ? 7.265 19.884 -5.565 1.00 88.25 91 GLU A N 1
ATOM 750 C CA . GLU A 1 91 ? 8.464 19.213 -5.053 1.00 88.25 91 GLU A CA 1
ATOM 751 C C . GLU A 1 91 ? 8.284 18.699 -3.615 1.00 88.25 91 GLU A C 1
ATOM 753 O O . GLU A 1 91 ? 8.860 17.671 -3.246 1.00 88.25 91 GLU A O 1
ATOM 758 N N . VAL A 1 92 ? 7.522 19.420 -2.793 1.00 88.94 92 VAL A N 1
ATOM 759 C CA . VAL A 1 92 ? 7.195 19.029 -1.420 1.00 88.94 92 VAL A CA 1
ATOM 760 C C . VAL A 1 92 ? 6.101 17.966 -1.425 1.00 88.94 92 VAL A C 1
ATOM 762 O O . VAL A 1 92 ? 6.290 16.919 -0.806 1.00 88.94 92 VAL A O 1
ATOM 765 N N . GLN A 1 93 ? 5.029 18.167 -2.193 1.00 87.69 93 GLN A N 1
ATOM 766 C CA . GLN A 1 93 ? 3.935 17.204 -2.317 1.00 87.69 93 GLN A CA 1
ATOM 767 C C . GLN A 1 93 ? 4.434 15.848 -2.833 1.00 87.69 93 GLN A C 1
ATOM 769 O O . GLN A 1 93 ? 4.109 14.818 -2.255 1.00 87.69 93 GLN A O 1
ATOM 774 N N . LEU A 1 94 ? 5.324 15.815 -3.834 1.00 84.19 94 LEU A N 1
ATOM 775 C CA . LEU A 1 94 ? 5.929 14.574 -4.348 1.00 84.19 94 LEU A CA 1
ATOM 776 C C . LEU A 1 94 ? 6.756 13.799 -3.308 1.00 84.19 94 LEU A C 1
ATOM 778 O O . LEU A 1 94 ? 7.075 12.629 -3.529 1.00 84.19 94 LEU A O 1
ATOM 782 N N . LYS A 1 95 ? 7.143 14.434 -2.196 1.00 83.50 95 LYS A N 1
ATOM 783 C CA . LYS A 1 95 ? 7.855 13.782 -1.086 1.00 83.50 95 LYS A CA 1
ATOM 784 C C . LYS A 1 95 ? 6.904 13.207 -0.039 1.00 83.50 95 LYS A C 1
ATOM 786 O O . LYS A 1 95 ? 7.383 12.550 0.886 1.00 83.50 95 LYS A O 1
ATOM 791 N N . TYR A 1 96 ? 5.596 13.432 -0.153 1.00 85.94 96 TYR A N 1
ATOM 792 C CA . TYR A 1 96 ? 4.641 12.872 0.790 1.00 85.94 96 TYR A CA 1
ATOM 793 C C . TYR A 1 96 ? 4.644 11.340 0.719 1.00 85.94 96 TYR A C 1
ATOM 795 O O . TYR A 1 96 ? 4.591 10.739 -0.352 1.00 85.94 96 TYR A O 1
ATOM 803 N N . GLY A 1 97 ? 4.703 10.694 1.884 1.00 81.62 97 GLY A N 1
ATOM 804 C CA . GLY A 1 97 ? 4.776 9.234 1.976 1.00 81.62 97 GLY A CA 1
ATOM 805 C C . GLY A 1 97 ? 3.470 8.527 1.609 1.00 81.62 97 GLY A C 1
ATOM 806 O O . GLY A 1 97 ? 3.514 7.387 1.147 1.00 81.62 97 GLY A O 1
ATOM 807 N N . PHE A 1 98 ? 2.324 9.207 1.754 1.00 84.88 98 PHE A N 1
ATOM 808 C CA . PHE A 1 98 ? 0.999 8.580 1.685 1.00 84.88 98 PHE A CA 1
ATOM 809 C C . PHE A 1 98 ? 0.727 7.877 0.348 1.00 84.88 98 PHE A C 1
ATOM 811 O O . PHE A 1 98 ? 0.046 6.857 0.338 1.00 84.88 98 PHE A O 1
ATOM 818 N N . PHE A 1 99 ? 1.293 8.355 -0.770 1.00 88.25 99 PHE A N 1
ATOM 819 C CA . PHE A 1 99 ? 1.157 7.677 -2.063 1.00 88.25 99 PHE A CA 1
ATOM 820 C C . PHE A 1 99 ? 1.607 6.213 -1.967 1.00 88.25 99 PHE A C 1
ATOM 822 O O . PHE A 1 99 ? 0.946 5.318 -2.490 1.00 88.25 99 PHE A O 1
ATOM 829 N N . GLY A 1 100 ? 2.729 5.960 -1.281 1.00 87.50 100 GLY A N 1
ATOM 830 C CA . GLY A 1 100 ? 3.282 4.617 -1.082 1.00 87.50 100 GLY A CA 1
ATOM 831 C C . GLY A 1 100 ? 2.378 3.772 -0.212 1.00 87.50 100 GLY A C 1
ATOM 832 O O . GLY A 1 100 ? 2.074 2.631 -0.562 1.00 87.50 100 GLY A O 1
ATOM 833 N N . GLU A 1 101 ? 1.915 4.366 0.882 1.00 86.81 101 GLU A N 1
ATOM 834 C CA . GLU A 1 101 ? 1.104 3.688 1.885 1.00 86.81 101 GLU A CA 1
ATOM 835 C C . GLU A 1 101 ? -0.249 3.262 1.294 1.00 86.81 101 GLU A C 1
ATOM 837 O O . GLU A 1 101 ? -0.710 2.144 1.528 1.00 86.81 101 GLU A O 1
ATOM 842 N N . VAL A 1 102 ? -0.846 4.106 0.447 1.00 89.69 102 VAL A N 1
ATOM 843 C CA . VAL A 1 102 ? -2.115 3.831 -0.236 1.00 89.69 102 VAL A CA 1
ATOM 844 C C . VAL A 1 102 ? -1.966 2.760 -1.324 1.00 89.69 102 VAL A C 1
ATOM 846 O O . VAL A 1 102 ? -2.812 1.869 -1.433 1.00 89.69 102 VAL A O 1
ATOM 849 N N . VAL A 1 103 ? -0.882 2.775 -2.110 1.00 91.19 103 VAL A N 1
ATOM 850 C CA . VAL A 1 103 ? -0.610 1.689 -3.076 1.00 91.19 103 VAL A CA 1
ATOM 851 C C . VAL A 1 103 ? -0.374 0.367 -2.346 1.00 91.19 103 VAL A C 1
ATOM 853 O O . VAL A 1 103 ? -0.911 -0.670 -2.744 1.00 91.19 103 VAL A O 1
ATOM 856 N N . LEU A 1 104 ? 0.405 0.399 -1.263 1.00 89.25 104 LEU A N 1
ATOM 857 C CA . LEU A 1 104 ? 0.680 -0.764 -0.429 1.00 89.25 104 LEU A CA 1
ATOM 858 C C . LEU A 1 104 ? -0.622 -1.339 0.147 1.00 89.25 104 LEU A C 1
ATOM 860 O O . LEU A 1 104 ? -0.863 -2.539 0.010 1.00 89.25 104 LEU A O 1
ATOM 864 N N . TYR A 1 105 ? -1.495 -0.484 0.689 1.00 87.44 105 TYR A N 1
ATOM 865 C CA . TYR A 1 105 ? -2.846 -0.844 1.127 1.00 87.44 105 TYR A CA 1
ATOM 866 C C . TYR A 1 105 ? -3.623 -1.582 0.031 1.00 87.44 105 TYR A C 1
ATOM 868 O O . TYR A 1 105 ? -4.129 -2.681 0.265 1.00 87.44 105 TYR A O 1
ATOM 876 N N . ALA A 1 106 ? -3.698 -1.004 -1.174 1.00 90.06 106 ALA A N 1
ATOM 877 C CA . ALA A 1 106 ? -4.481 -1.555 -2.277 1.00 90.06 106 ALA A CA 1
ATOM 878 C C . ALA A 1 106 ? -3.979 -2.947 -2.691 1.00 90.06 106 ALA A C 1
ATOM 880 O O . ALA A 1 106 ? -4.774 -3.876 -2.844 1.00 90.06 106 ALA A O 1
ATOM 881 N N . ILE A 1 107 ? -2.658 -3.113 -2.804 1.00 90.06 107 ILE A N 1
ATOM 882 C CA . ILE A 1 107 ? -2.022 -4.398 -3.123 1.00 90.06 107 ILE A CA 1
ATOM 883 C C . ILE A 1 107 ? -2.352 -5.441 -2.055 1.00 90.06 107 ILE A C 1
ATOM 885 O O . ILE A 1 107 ? -2.766 -6.553 -2.375 1.00 90.06 107 ILE A O 1
ATOM 889 N N . LEU A 1 108 ? -2.184 -5.106 -0.780 1.00 86.19 108 LEU A N 1
ATOM 890 C CA . LEU A 1 108 ? -2.390 -6.059 0.306 1.00 86.19 108 LEU A CA 1
ATOM 891 C C . LEU A 1 108 ? -3.855 -6.473 0.437 1.00 86.19 108 LEU A C 1
ATOM 893 O O . LEU A 1 108 ? -4.150 -7.663 0.552 1.00 86.19 108 LEU A O 1
ATOM 897 N N . LYS A 1 109 ? -4.775 -5.511 0.361 1.00 84.69 109 LYS A N 1
ATOM 898 C CA . LYS A 1 109 ? -6.203 -5.793 0.475 1.00 84.69 109 LYS A CA 1
ATOM 899 C C . LYS A 1 109 ? -6.713 -6.612 -0.708 1.00 84.69 109 LYS A C 1
ATOM 901 O O . LYS A 1 109 ? -7.367 -7.628 -0.506 1.00 84.69 109 LYS A O 1
ATOM 906 N N . VAL A 1 110 ? -6.393 -6.202 -1.935 1.00 89.69 110 VAL A N 1
ATOM 907 C CA . VAL A 1 110 ? -6.978 -6.808 -3.141 1.00 89.69 110 VAL A CA 1
ATOM 908 C C . VAL A 1 110 ? -6.206 -8.033 -3.613 1.00 89.69 110 VAL A C 1
ATOM 910 O O . VAL A 1 110 ? -6.803 -9.074 -3.868 1.00 89.69 110 VAL A O 1
ATOM 913 N N . ILE A 1 111 ? -4.883 -7.933 -3.726 1.00 88.62 111 ILE A N 1
ATOM 914 C CA . ILE A 1 111 ? -4.063 -8.988 -4.337 1.00 88.62 111 ILE A CA 1
ATOM 915 C C . ILE A 1 111 ? -3.761 -10.098 -3.328 1.00 88.62 111 ILE A C 1
ATOM 917 O O . ILE A 1 111 ? -3.733 -11.274 -3.691 1.00 88.62 111 ILE A O 1
ATOM 921 N N . TYR A 1 112 ? -3.548 -9.740 -2.059 1.00 84.19 112 TYR A N 1
ATOM 922 C CA . TYR A 1 112 ? -3.284 -10.711 -0.994 1.00 84.19 112 TYR A CA 1
ATOM 923 C C . TYR A 1 112 ? -4.531 -11.100 -0.187 1.00 84.19 112 TYR A C 1
ATOM 925 O O . TYR A 1 112 ? -4.428 -11.983 0.663 1.00 84.19 112 TYR A O 1
ATOM 933 N N . GLY A 1 113 ? -5.697 -10.507 -0.478 1.00 79.00 113 GLY A N 1
ATOM 934 C CA . GLY A 1 113 ? -6.975 -10.877 0.140 1.00 79.00 113 GLY A CA 1
ATOM 935 C C . GLY A 1 113 ? -7.003 -10.641 1.650 1.00 79.00 113 GLY A C 1
ATOM 936 O O . GLY A 1 113 ? -7.499 -11.478 2.400 1.00 79.00 113 GLY A O 1
ATOM 937 N N . VAL A 1 114 ? -6.389 -9.548 2.108 1.00 72.50 114 VAL A N 1
ATOM 938 C CA . VAL A 1 114 ? -6.279 -9.224 3.533 1.00 72.50 114 VAL A CA 1
ATOM 939 C C . VAL A 1 114 ? -7.446 -8.332 3.956 1.00 72.50 114 VAL A C 1
ATOM 941 O O . VAL A 1 114 ? -7.464 -7.137 3.657 1.00 72.50 114 VAL A O 1
ATOM 944 N N . ASP A 1 115 ? -8.406 -8.907 4.683 1.00 63.00 115 ASP A N 1
ATOM 945 C CA . ASP A 1 115 ? -9.622 -8.195 5.106 1.00 63.00 115 ASP A CA 1
ATOM 946 C C . ASP A 1 115 ? -9.402 -7.311 6.346 1.00 63.00 115 ASP A C 1
ATOM 948 O O . ASP A 1 115 ? -9.869 -6.168 6.390 1.00 63.00 115 ASP A O 1
ATOM 952 N N . SER A 1 116 ? -8.638 -7.801 7.330 1.00 61.69 116 SER A N 1
ATOM 953 C CA . SER A 1 116 ? -8.327 -7.113 8.591 1.00 61.69 116 SER A CA 1
ATOM 954 C C . SER A 1 116 ? -7.028 -6.316 8.500 1.00 61.69 116 SER A C 1
ATOM 956 O O . SER A 1 116 ? -5.959 -6.730 8.962 1.00 61.69 116 SER A O 1
ATOM 958 N N . LEU A 1 117 ? -7.139 -5.148 7.878 1.00 62.28 117 LEU A N 1
ATOM 959 C CA . LEU A 1 117 ? -6.025 -4.243 7.643 1.00 62.28 117 LEU A CA 1
ATOM 960 C C . LEU A 1 117 ? -6.075 -3.047 8.598 1.00 62.28 117 LEU A C 1
ATOM 962 O O . LEU A 1 117 ? -7.125 -2.426 8.748 1.00 62.28 117 LEU A O 1
ATOM 966 N N . ILE A 1 118 ? -4.938 -2.715 9.217 1.00 62.50 118 ILE A N 1
ATOM 967 C CA . ILE A 1 118 ? -4.774 -1.495 10.010 1.00 62.50 118 ILE A CA 1
ATOM 968 C C . ILE A 1 118 ? -3.743 -0.616 9.312 1.00 62.50 118 ILE A C 1
ATOM 970 O O . ILE A 1 118 ? -2.533 -0.845 9.385 1.00 62.50 118 ILE A O 1
ATOM 974 N N . SER A 1 119 ? -4.234 0.380 8.591 1.00 59.81 119 SER A N 1
ATOM 975 C CA . SER A 1 119 ? -3.418 1.412 7.961 1.00 59.81 119 SER A CA 1
ATOM 976 C C . SER A 1 119 ? -2.912 2.418 8.994 1.00 59.81 119 SER A C 1
ATOM 978 O O . SER A 1 119 ? -3.530 2.652 10.034 1.00 59.81 119 SER A O 1
ATOM 980 N N . LYS A 1 120 ? -1.776 3.051 8.706 1.00 62.56 120 LYS A N 1
ATOM 981 C CA . LYS A 1 120 ? -1.178 4.074 9.572 1.00 62.56 120 LYS A CA 1
ATOM 982 C C . LYS A 1 120 ? -2.060 5.318 9.721 1.00 62.56 120 LYS A C 1
ATOM 984 O O . LYS A 1 120 ? -2.126 5.869 10.819 1.00 62.56 120 LYS A O 1
ATOM 989 N N . GLY A 1 121 ? -2.819 5.677 8.682 1.00 52.50 121 GLY A N 1
ATOM 990 C CA . GLY A 1 121 ? -3.844 6.727 8.724 1.00 52.50 121 GLY A CA 1
ATOM 991 C C . GLY A 1 121 ? -4.899 6.518 9.820 1.00 52.50 121 GLY A C 1
ATOM 992 O O . GLY A 1 121 ? -5.386 7.489 10.401 1.00 52.50 121 GLY A O 1
ATOM 993 N N . TYR A 1 122 ? -5.176 5.264 10.198 1.00 56.91 122 TYR A N 1
ATOM 994 C CA . TYR A 1 122 ? -6.095 4.948 11.292 1.00 56.91 122 TYR A CA 1
ATOM 995 C C . TYR A 1 122 ? -5.592 5.446 12.659 1.00 56.91 122 TYR A C 1
ATOM 997 O O . TYR A 1 122 ? -6.367 5.919 13.488 1.00 56.91 122 TYR A O 1
ATOM 1005 N N . PHE A 1 123 ? -4.279 5.371 12.896 1.00 55.09 123 PHE A N 1
ATOM 1006 C CA . PHE A 1 123 ? -3.647 5.683 14.184 1.00 55.09 123 PHE A CA 1
ATOM 1007 C C . PHE A 1 123 ? -3.333 7.166 14.390 1.00 55.09 123 PHE A C 1
ATOM 1009 O O . PHE A 1 123 ? -2.780 7.540 15.429 1.00 55.09 123 PHE A O 1
ATOM 1016 N N . TYR A 1 124 ? -3.614 8.007 13.401 1.00 54.47 124 TYR A N 1
ATOM 1017 C CA . TYR A 1 124 ? -3.268 9.411 13.486 1.00 54.47 124 TYR A CA 1
ATOM 1018 C C . TYR A 1 124 ? -4.215 10.172 14.434 1.00 54.47 124 TYR A C 1
ATOM 1020 O O . TYR A 1 124 ? -5.435 10.109 14.298 1.00 54.47 124 TYR A O 1
ATOM 1028 N N . SER A 1 125 ? -3.631 10.904 15.391 1.00 49.91 125 SER A N 1
ATOM 1029 C CA . SER A 1 125 ? -4.341 11.800 16.310 1.00 49.91 125 SER A CA 1
ATOM 1030 C C . SER A 1 125 ? -4.029 13.260 15.956 1.00 49.91 125 SER A C 1
ATOM 1032 O O . SER A 1 125 ? -2.888 13.696 16.158 1.00 49.91 125 SER A O 1
ATOM 1034 N N . PRO A 1 126 ? -5.021 14.050 15.495 1.00 46.34 126 PRO A N 1
ATOM 1035 C CA . PRO A 1 126 ? -4.852 15.478 15.211 1.00 46.34 126 PRO A CA 1
ATOM 1036 C C . PRO A 1 126 ? -4.337 16.289 16.406 1.00 46.34 126 PRO A C 1
ATOM 1038 O O . PRO A 1 126 ? -3.6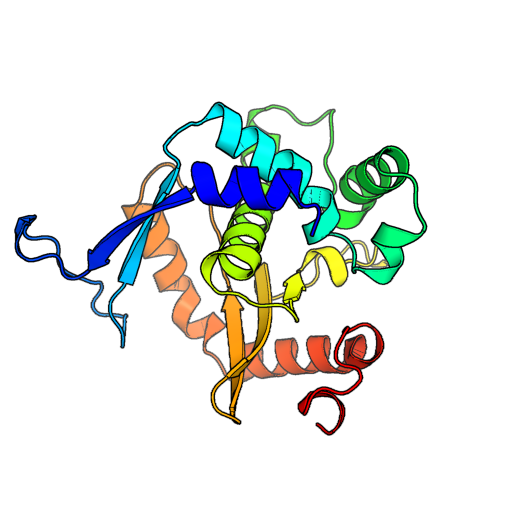08 17.264 16.236 1.00 46.34 126 PRO A O 1
ATOM 1041 N N . ILE A 1 127 ? -4.674 15.858 17.625 1.00 43.31 127 ILE A N 1
ATOM 1042 C CA . ILE A 1 127 ? -4.391 16.577 18.874 1.00 43.31 127 ILE A CA 1
ATOM 1043 C C . ILE A 1 127 ? -2.916 16.459 19.280 1.00 43.31 127 ILE A C 1
ATOM 1045 O O . ILE A 1 127 ? -2.345 17.411 19.807 1.00 43.31 127 ILE A O 1
ATOM 1049 N N . GLU A 1 128 ? -2.270 15.315 19.030 1.00 47.66 128 GLU A N 1
ATOM 1050 C CA . GLU A 1 128 ? -0.872 15.103 19.443 1.00 47.66 128 GLU A CA 1
ATOM 1051 C C . GLU A 1 128 ? 0.150 15.651 18.436 1.00 47.66 128 GLU A C 1
ATOM 1053 O O . GLU A 1 128 ? 1.354 15.598 18.691 1.00 47.66 128 GLU A O 1
ATOM 1058 N N . ASN A 1 129 ? -0.321 16.167 17.293 1.00 50.50 129 ASN A N 1
ATOM 1059 C CA . ASN A 1 129 ? 0.477 16.697 16.186 1.00 50.50 129 ASN A CA 1
ATOM 1060 C C . ASN A 1 129 ? 1.687 15.816 15.809 1.00 50.50 129 ASN A C 1
ATOM 1062 O O . ASN A 1 129 ? 2.723 16.299 15.349 1.00 50.50 129 ASN A O 1
ATOM 1066 N N . SER A 1 130 ? 1.563 14.508 16.033 1.00 48.31 130 SER A N 1
ATOM 1067 C CA . SER A 1 130 ? 2.623 13.534 15.834 1.00 48.31 130 SER A CA 1
ATOM 1068 C C . SER A 1 130 ? 2.101 12.415 14.949 1.00 48.31 130 SER A C 1
ATOM 1070 O O . SER A 1 130 ? 1.009 11.889 15.157 1.00 48.31 130 SER A O 1
ATOM 1072 N N . GLU A 1 131 ? 2.869 12.080 13.915 1.00 50.47 131 GLU A N 1
ATOM 1073 C CA . GLU A 1 131 ? 2.607 10.875 13.139 1.00 50.47 131 GLU A CA 1
ATOM 1074 C C . GLU A 1 131 ? 2.696 9.659 14.061 1.00 50.47 131 GLU A C 1
ATOM 1076 O O . GLU A 1 131 ? 3.598 9.570 14.908 1.00 50.47 131 GLU A O 1
ATOM 1081 N N . ALA A 1 132 ? 1.795 8.696 13.867 1.00 52.31 132 ALA A N 1
ATOM 1082 C CA . ALA A 1 132 ? 1.937 7.389 14.481 1.00 52.31 132 ALA A CA 1
ATOM 1083 C C . ALA A 1 132 ? 3.292 6.801 14.053 1.00 52.31 132 ALA A C 1
ATOM 1085 O O . ALA A 1 132 ? 3.520 6.461 12.891 1.00 52.31 132 ALA A O 1
ATOM 1086 N N . LYS A 1 133 ? 4.238 6.741 14.995 1.00 55.06 133 LYS A N 1
ATOM 1087 C CA . LYS A 1 133 ? 5.579 6.207 14.745 1.00 55.06 133 LYS A CA 1
ATOM 1088 C C . LYS A 1 133 ? 5.483 4.697 14.592 1.00 55.06 133 LYS A C 1
ATOM 1090 O O . LYS A 1 133 ? 5.116 4.014 15.547 1.00 55.06 133 LYS A O 1
ATOM 1095 N N . GLY A 1 134 ? 5.904 4.178 13.446 1.00 58.84 134 GLY A N 1
ATOM 1096 C CA . GLY A 1 134 ? 5.902 2.746 13.201 1.00 58.84 134 GLY A CA 1
ATOM 1097 C C . GLY A 1 134 ? 5.918 2.405 11.715 1.00 58.84 134 GLY A C 1
ATOM 1098 O O . GLY A 1 134 ? 6.358 3.229 10.917 1.00 58.84 134 GLY A O 1
ATOM 1099 N N . TYR A 1 135 ? 5.503 1.187 11.380 1.00 65.50 135 TYR A N 1
ATOM 1100 C CA . TYR A 1 135 ? 5.416 0.711 10.002 1.00 65.50 135 TYR A CA 1
ATOM 1101 C C . TYR A 1 135 ? 4.307 1.434 9.236 1.00 65.50 135 TYR A C 1
ATOM 1103 O O . TYR A 1 135 ? 3.307 1.840 9.825 1.00 65.50 135 TYR A O 1
ATOM 1111 N N . ASP A 1 136 ? 4.460 1.539 7.919 1.00 69.88 136 ASP A N 1
ATOM 1112 C CA . ASP A 1 136 ? 3.479 2.183 7.035 1.00 69.88 136 ASP A CA 1
ATOM 1113 C C . ASP A 1 136 ? 2.142 1.430 6.984 1.00 69.88 136 ASP A C 1
ATOM 1115 O O . ASP A 1 136 ? 1.089 2.010 6.721 1.00 69.88 136 ASP A O 1
ATOM 1119 N N . SER A 1 137 ? 2.161 0.128 7.276 1.00 71.25 137 SER A N 1
ATOM 1120 C CA . SER A 1 137 ? 0.950 -0.677 7.437 1.00 71.25 137 SER A CA 1
ATOM 1121 C C . SER A 1 137 ? 1.156 -1.872 8.369 1.00 71.25 137 SER A C 1
ATOM 1123 O O . SER A 1 137 ? 2.262 -2.418 8.484 1.00 71.25 137 SER A O 1
ATOM 1125 N N . TYR A 1 138 ? 0.069 -2.297 9.018 1.00 71.25 138 TYR A N 1
ATOM 1126 C CA . TYR A 1 138 ? 0.023 -3.460 9.901 1.00 71.25 138 TYR A CA 1
ATOM 1127 C C . TYR A 1 138 ? -1.126 -4.374 9.505 1.00 71.25 138 TYR A C 1
ATOM 1129 O O . TYR A 1 138 ? -2.272 -3.936 9.382 1.00 71.25 138 TYR A O 1
ATOM 1137 N N . HIS A 1 139 ? -0.845 -5.668 9.392 1.00 71.38 139 HIS A N 1
ATOM 1138 C CA . HIS A 1 139 ? -1.867 -6.655 9.058 1.00 71.38 139 HIS A CA 1
ATOM 1139 C C . HIS A 1 139 ? -1.873 -7.769 10.064 1.00 71.38 139 HIS A C 1
ATOM 1141 O O . HIS A 1 139 ? -0.853 -8.416 10.286 1.00 71.38 139 HIS A O 1
ATOM 1147 N N . LEU A 1 140 ? -3.047 -8.039 10.607 1.00 68.75 140 LEU A N 1
ATOM 1148 C CA . LEU A 1 140 ? -3.310 -9.309 11.246 1.00 68.75 140 LEU A CA 1
ATOM 1149 C C . LEU A 1 140 ? -4.046 -10.161 10.224 1.00 68.75 140 LEU A C 1
ATOM 1151 O O . LEU A 1 140 ? -5.087 -9.759 9.720 1.00 68.75 140 LEU A O 1
ATOM 1155 N N . ILE A 1 141 ? -3.474 -11.302 9.868 1.00 70.12 141 ILE A N 1
ATOM 1156 C CA . ILE A 1 141 ? -4.009 -12.190 8.839 1.00 70.12 141 ILE A CA 1
ATOM 1157 C C . ILE A 1 141 ? -4.279 -13.535 9.477 1.00 70.12 141 ILE A C 1
ATOM 1159 O O . ILE A 1 141 ? -3.366 -14.173 10.001 1.00 70.12 141 ILE A O 1
ATOM 1163 N N . GLU A 1 142 ? -5.518 -14.002 9.393 1.00 67.19 142 GLU A N 1
ATOM 1164 C CA . GLU A 1 142 ? -5.830 -15.392 9.689 1.00 67.19 142 GLU A CA 1
ATOM 1165 C C . GLU A 1 142 ? -5.659 -16.229 8.414 1.00 67.19 142 GLU A C 1
ATOM 1167 O O . GLU A 1 142 ? -6.417 -16.106 7.459 1.00 67.19 142 GLU A O 1
ATOM 1172 N N . SER A 1 143 ? -4.652 -17.103 8.390 1.00 68.75 143 SER A N 1
ATOM 1173 C CA . SER A 1 143 ? -4.408 -18.020 7.273 1.00 68.75 143 SER A CA 1
ATOM 1174 C C . SER A 1 143 ? -4.052 -19.404 7.800 1.00 68.75 143 SER A C 1
ATOM 1176 O O . SER A 1 143 ? -3.198 -19.550 8.676 1.00 68.75 143 SER A O 1
ATOM 1178 N N . ASN A 1 144 ? -4.710 -20.444 7.278 1.00 69.31 144 ASN A N 1
ATOM 1179 C CA . ASN A 1 144 ? -4.489 -21.844 7.668 1.00 69.31 144 ASN A CA 1
ATOM 1180 C C . ASN A 1 144 ? -4.559 -22.080 9.192 1.00 69.31 144 ASN A C 1
ATOM 1182 O O . ASN A 1 144 ? -3.742 -22.803 9.759 1.00 69.31 144 ASN A O 1
ATOM 1186 N N . SER A 1 145 ? -5.524 -21.449 9.871 1.00 69.62 145 SER A N 1
ATOM 1187 C CA . SER A 1 145 ? -5.672 -21.483 11.339 1.00 69.62 145 SER A CA 1
ATOM 1188 C C . SER A 1 145 ? -4.481 -20.931 12.135 1.00 69.62 145 SER A C 1
ATOM 1190 O O . SER A 1 145 ? -4.379 -21.187 13.334 1.00 69.62 145 SER A O 1
ATOM 1192 N N . LYS A 1 146 ? -3.599 -20.159 11.496 1.00 73.56 146 LYS A N 1
ATOM 1193 C CA . LYS A 1 146 ? -2.547 -19.381 12.148 1.00 73.56 146 LYS A CA 1
ATOM 1194 C C . LYS A 1 146 ? -2.831 -17.899 11.971 1.00 73.56 146 LYS A C 1
ATOM 1196 O O . LYS A 1 146 ? -3.323 -17.481 10.927 1.00 73.56 146 LYS A O 1
ATOM 1201 N N . ILE A 1 147 ? -2.470 -17.120 12.981 1.00 71.44 147 ILE A N 1
ATOM 1202 C CA . ILE A 1 147 ? -2.478 -15.664 12.889 1.00 71.44 147 ILE A CA 1
ATOM 1203 C C . ILE A 1 147 ? -1.076 -15.227 12.496 1.00 71.44 147 ILE A C 1
ATOM 1205 O O . ILE A 1 147 ? -0.089 -15.612 13.124 1.00 71.44 147 ILE A O 1
ATOM 1209 N N . GLN A 1 148 ? -1.001 -14.472 11.413 1.00 77.25 148 GLN A N 1
ATOM 1210 C CA . GLN A 1 148 ? 0.213 -13.870 10.901 1.00 77.25 148 GLN A CA 1
ATOM 1211 C C . GLN A 1 148 ? 0.134 -12.372 11.162 1.00 77.25 148 GLN A C 1
ATOM 1213 O O . GLN A 1 148 ? -0.915 -11.763 10.977 1.00 77.25 148 GLN A O 1
ATOM 1218 N N . LEU A 1 149 ? 1.249 -11.790 11.587 1.00 74.00 149 LEU A N 1
ATOM 1219 C CA . LEU A 1 149 ? 1.397 -10.349 11.702 1.00 74.00 149 LEU A CA 1
ATOM 1220 C C . LEU A 1 149 ? 2.318 -9.894 10.580 1.00 74.00 149 LEU A C 1
ATOM 1222 O O . LEU A 1 149 ? 3.478 -10.304 10.540 1.00 74.00 149 LEU A O 1
ATOM 1226 N N . TRP A 1 150 ? 1.794 -9.107 9.648 1.00 78.06 150 TRP A N 1
ATOM 1227 C CA . TRP A 1 150 ? 2.594 -8.515 8.586 1.00 78.06 150 TRP A CA 1
ATOM 1228 C C . TRP A 1 150 ? 2.841 -7.050 8.894 1.00 78.06 150 TRP A C 1
ATOM 1230 O O . TRP A 1 150 ? 1.956 -6.330 9.357 1.00 78.06 150 TRP A O 1
ATOM 1240 N N . PHE A 1 151 ? 4.050 -6.623 8.572 1.00 76.19 151 PHE A N 1
ATOM 1241 C CA . PHE A 1 151 ? 4.469 -5.239 8.621 1.00 76.19 151 PHE A CA 1
ATOM 1242 C C . PHE A 1 151 ? 4.832 -4.818 7.209 1.00 76.19 151 PHE A C 1
ATOM 1244 O O . PHE A 1 151 ? 5.613 -5.505 6.548 1.00 76.19 151 PHE A O 1
ATOM 1251 N N . GLY A 1 152 ? 4.238 -3.729 6.741 1.00 77.75 152 GLY A N 1
ATOM 1252 C CA . GLY A 1 152 ? 4.537 -3.176 5.431 1.00 77.75 152 GLY A CA 1
ATOM 1253 C C . GLY A 1 152 ? 5.295 -1.859 5.549 1.00 77.75 152 GLY A C 1
ATOM 1254 O O . GLY A 1 152 ? 4.993 -1.039 6.410 1.00 77.75 152 GLY A O 1
ATOM 1255 N N . GLU A 1 153 ? 6.268 -1.672 4.664 1.00 79.12 153 GLU A N 1
ATOM 1256 C CA . GLU A 1 153 ? 6.989 -0.416 4.444 1.00 79.12 153 GLU A CA 1
ATOM 1257 C C . GLU A 1 153 ? 6.856 -0.083 2.957 1.00 79.12 153 GLU A C 1
ATOM 1259 O O . GLU A 1 153 ? 7.015 -0.957 2.098 1.00 79.12 153 GLU A O 1
ATOM 1264 N N . SER A 1 154 ? 6.575 1.174 2.650 1.00 82.75 154 SER A N 1
ATOM 1265 C CA . SER A 1 154 ? 6.444 1.685 1.294 1.00 82.75 154 SER A CA 1
ATOM 1266 C C . SER A 1 154 ? 7.275 2.943 1.131 1.00 82.75 154 SER A C 1
ATOM 1268 O O . SER A 1 154 ? 7.236 3.848 1.958 1.00 82.75 154 SER A O 1
ATOM 1270 N N . LYS A 1 155 ? 8.021 3.034 0.032 1.00 77.81 155 LYS A N 1
ATOM 1271 C CA . LYS A 1 155 ? 8.730 4.261 -0.315 1.00 77.81 155 LYS A CA 1
ATOM 1272 C C . LYS A 1 155 ? 8.774 4.468 -1.812 1.00 77.81 155 LYS A C 1
ATOM 1274 O O . LYS A 1 155 ? 9.086 3.549 -2.568 1.00 77.81 155 LYS A O 1
ATOM 1279 N N . PHE A 1 156 ? 8.544 5.708 -2.218 1.00 76.69 156 PHE A N 1
ATOM 1280 C CA . PHE A 1 156 ? 8.770 6.145 -3.584 1.00 76.69 156 PHE A CA 1
ATOM 1281 C C . PHE A 1 156 ? 10.227 6.566 -3.757 1.00 76.69 156 PHE A C 1
ATOM 1283 O O . PHE A 1 156 ? 10.730 7.455 -3.073 1.00 76.69 156 PHE A O 1
ATOM 1290 N N . HIS A 1 157 ? 10.910 5.922 -4.697 1.00 73.56 157 HIS A N 1
ATOM 1291 C CA . HIS A 1 157 ? 12.284 6.244 -5.049 1.00 73.56 157 HIS A CA 1
ATOM 1292 C C . HIS A 1 157 ? 12.397 6.453 -6.554 1.00 73.56 157 HIS A C 1
ATOM 1294 O O . HIS A 1 157 ? 11.810 5.716 -7.341 1.00 73.56 157 HIS A O 1
ATOM 1300 N N . LYS A 1 158 ? 13.226 7.423 -6.960 1.00 74.00 158 LYS A N 1
ATOM 1301 C CA . LYS A 1 158 ? 13.580 7.621 -8.376 1.00 74.00 158 LYS A CA 1
ATOM 1302 C C . LYS A 1 158 ? 14.461 6.491 -8.923 1.00 74.00 158 LYS A C 1
ATOM 1304 O O . LYS A 1 158 ? 14.480 6.266 -10.126 1.00 74.00 158 LYS A O 1
ATOM 1309 N N . SER A 1 159 ? 15.200 5.804 -8.047 1.00 77.88 159 SER A N 1
ATOM 1310 C CA . SER A 1 159 ? 16.064 4.672 -8.387 1.00 77.88 159 SER A CA 1
ATOM 1311 C C . SER A 1 159 ? 15.760 3.476 -7.494 1.00 77.88 159 SER A C 1
ATOM 1313 O O . SER A 1 159 ? 15.714 3.608 -6.268 1.00 77.88 159 SER A O 1
ATOM 1315 N N . TYR A 1 160 ? 15.634 2.297 -8.101 1.00 74.31 160 TYR A N 1
ATOM 1316 C CA . TYR A 1 160 ? 15.424 1.046 -7.375 1.00 74.31 160 TYR A CA 1
ATOM 1317 C C . TYR A 1 160 ? 16.607 0.699 -6.453 1.00 74.31 160 TYR A C 1
ATOM 1319 O O . TYR A 1 160 ? 16.395 0.137 -5.383 1.00 74.31 160 TYR A O 1
ATOM 1327 N N . SER A 1 161 ? 17.845 1.059 -6.822 1.00 77.62 161 SER A N 1
ATOM 1328 C CA . SER A 1 161 ? 19.028 0.775 -5.996 1.00 77.62 161 SER A CA 1
ATOM 1329 C C . SER A 1 161 ? 18.970 1.527 -4.669 1.00 77.62 161 SER A C 1
ATOM 1331 O O . SER A 1 161 ? 19.118 0.931 -3.608 1.00 77.62 161 SER A O 1
ATOM 1333 N N . THR A 1 162 ? 18.638 2.818 -4.724 1.00 80.44 162 THR A N 1
ATOM 1334 C CA . THR A 1 162 ? 18.423 3.647 -3.534 1.00 80.44 162 THR A CA 1
ATOM 1335 C C . THR A 1 162 ? 17.274 3.114 -2.683 1.00 80.44 162 THR A C 1
ATOM 1337 O O . THR A 1 162 ? 17.376 3.127 -1.460 1.00 80.44 162 THR A O 1
ATOM 1340 N N . ALA A 1 163 ? 16.207 2.608 -3.314 1.00 77.31 163 ALA A N 1
ATOM 1341 C CA . ALA A 1 163 ? 15.093 1.994 -2.597 1.00 77.31 163 ALA A CA 1
ATOM 1342 C C . ALA A 1 163 ? 15.547 0.795 -1.758 1.00 77.31 163 ALA A C 1
ATOM 1344 O O . ALA A 1 163 ? 15.264 0.723 -0.562 1.00 77.31 163 ALA A O 1
ATOM 1345 N N . ILE A 1 164 ? 16.300 -0.116 -2.377 1.00 76.81 164 ILE A N 1
ATOM 1346 C CA . ILE A 1 164 ? 16.818 -1.315 -1.716 1.00 76.81 164 ILE A CA 1
ATOM 1347 C C . ILE A 1 164 ? 17.787 -0.934 -0.592 1.00 76.81 164 ILE A C 1
ATOM 1349 O O . ILE A 1 164 ? 17.637 -1.424 0.528 1.00 76.81 164 ILE A O 1
ATOM 1353 N N . ASP A 1 165 ? 18.736 -0.034 -0.857 1.00 81.00 165 ASP A N 1
ATOM 1354 C CA . ASP A 1 165 ? 19.735 0.395 0.126 1.00 81.00 165 ASP A CA 1
ATOM 1355 C C . ASP A 1 165 ? 19.092 1.028 1.365 1.00 81.00 165 ASP A C 1
ATOM 1357 O O . ASP A 1 165 ? 19.501 0.763 2.498 1.00 81.00 165 ASP A O 1
ATOM 1361 N N . ASP A 1 166 ? 18.073 1.864 1.177 1.00 81.25 166 ASP A N 1
ATOM 1362 C CA . ASP A 1 166 ? 17.416 2.553 2.284 1.00 81.25 166 ASP A CA 1
ATOM 1363 C C . ASP A 1 166 ? 16.541 1.625 3.127 1.00 81.25 166 ASP A C 1
ATOM 1365 O O . ASP A 1 166 ? 16.470 1.803 4.348 1.00 81.25 166 ASP A O 1
ATOM 1369 N N . VAL A 1 167 ? 15.901 0.627 2.510 1.00 78.25 167 VAL A N 1
ATOM 1370 C CA . VAL A 1 167 ? 15.201 -0.442 3.239 1.00 78.25 167 VAL A CA 1
ATOM 1371 C C . VAL A 1 167 ? 16.210 -1.272 4.032 1.00 78.25 167 VAL A C 1
ATOM 1373 O O . VAL A 1 167 ? 16.035 -1.483 5.234 1.00 78.25 167 VAL A O 1
ATOM 1376 N N . LEU A 1 168 ? 17.317 -1.670 3.401 1.00 80.25 168 LEU A N 1
ATOM 1377 C CA . LEU A 1 168 ? 18.376 -2.463 4.021 1.00 80.25 168 LEU A CA 1
ATOM 1378 C C . LEU A 1 168 ? 19.020 -1.783 5.229 1.00 80.25 168 LEU A C 1
ATOM 1380 O O . LEU A 1 168 ? 19.239 -2.427 6.252 1.00 80.25 168 LEU A O 1
ATOM 1384 N N . LYS A 1 169 ? 19.277 -0.473 5.159 1.00 84.06 169 LYS A N 1
ATOM 1385 C CA . LYS A 1 169 ? 19.815 0.292 6.298 1.00 84.06 169 LYS A CA 1
ATOM 1386 C C . LYS A 1 169 ? 18.885 0.279 7.511 1.00 84.06 169 LYS A C 1
ATOM 1388 O O . LYS A 1 169 ? 19.360 0.354 8.642 1.00 84.06 169 LYS A O 1
ATOM 1393 N N . LYS A 1 170 ? 17.569 0.216 7.288 1.00 79.50 170 LYS A N 1
ATOM 1394 C CA . LYS A 1 170 ? 16.558 0.252 8.355 1.00 79.50 170 LYS A CA 1
ATOM 1395 C C . LYS A 1 170 ? 16.147 -1.133 8.852 1.00 79.50 170 LYS A C 1
ATOM 1397 O O . LYS A 1 170 ? 15.603 -1.223 9.950 1.00 79.50 170 LYS A O 1
ATOM 1402 N N . ILE A 1 171 ? 16.429 -2.196 8.097 1.00 80.94 171 ILE A N 1
ATOM 1403 C CA . ILE A 1 171 ? 15.864 -3.527 8.346 1.00 80.94 171 ILE A CA 1
ATOM 1404 C C . ILE A 1 171 ? 16.211 -4.082 9.733 1.00 80.94 171 ILE A C 1
ATOM 1406 O O . ILE A 1 171 ? 15.352 -4.655 10.394 1.00 80.94 171 ILE A O 1
ATOM 1410 N N . SER A 1 172 ? 17.430 -3.843 10.228 1.00 80.88 172 SER A N 1
ATOM 1411 C CA . SER A 1 172 ? 17.855 -4.278 11.566 1.00 80.88 172 SER A CA 1
ATOM 1412 C C . SER A 1 172 ? 17.065 -3.593 12.683 1.00 80.88 172 SER A C 1
ATOM 1414 O O . SER A 1 172 ? 16.738 -4.220 13.688 1.00 80.88 172 SER A O 1
ATOM 1416 N N . ASN A 1 173 ? 16.722 -2.316 12.501 1.00 82.81 173 ASN A N 1
ATOM 1417 C CA . ASN A 1 173 ? 15.890 -1.577 13.440 1.00 82.81 173 ASN A CA 1
ATOM 1418 C C . ASN A 1 173 ? 14.432 -2.042 13.369 1.00 82.81 173 ASN A C 1
ATOM 1420 O O . ASN A 1 173 ? 13.831 -2.285 14.415 1.00 82.81 173 ASN A O 1
ATOM 1424 N N . SER A 1 174 ? 13.886 -2.213 12.162 1.00 77.31 174 SER A N 1
ATOM 1425 C CA . SER A 1 174 ? 12.516 -2.699 11.962 1.00 77.31 174 SER A CA 1
ATOM 1426 C C . SER A 1 174 ? 12.315 -4.081 12.597 1.00 77.31 174 SER A C 1
ATOM 1428 O O . SER A 1 174 ? 11.363 -4.297 13.343 1.00 77.31 174 SER A O 1
ATOM 1430 N N . LEU A 1 175 ? 13.277 -4.988 12.417 1.00 79.06 175 LEU A N 1
ATOM 1431 C CA . LEU A 1 175 ? 13.251 -6.333 12.998 1.00 79.06 175 LEU A CA 1
ATOM 1432 C C . LEU A 1 175 ? 13.662 -6.390 14.483 1.00 79.06 175 LEU A C 1
ATOM 1434 O O . LEU A 1 175 ? 13.715 -7.476 15.053 1.00 79.06 175 LEU A O 1
ATOM 1438 N N . SER A 1 176 ? 13.963 -5.257 15.128 1.00 83.19 176 SER A N 1
ATOM 1439 C CA . SER A 1 176 ? 14.369 -5.251 16.537 1.00 83.19 176 SER A CA 1
ATOM 1440 C C . SER A 1 176 ? 13.191 -5.504 17.486 1.00 83.19 176 SER A C 1
ATOM 1442 O O . SER A 1 176 ? 12.096 -4.966 17.301 1.00 83.19 176 SER A O 1
ATOM 1444 N N . ASP A 1 177 ? 13.440 -6.228 18.584 1.00 83.19 177 ASP A N 1
ATOM 1445 C CA . ASP A 1 177 ? 12.435 -6.509 19.623 1.00 83.19 177 ASP A CA 1
ATOM 1446 C C . ASP A 1 177 ? 11.782 -5.239 20.171 1.00 83.19 177 ASP A C 1
ATOM 1448 O O . ASP A 1 177 ? 10.584 -5.201 20.450 1.00 83.19 177 ASP A O 1
ATOM 1452 N N . LYS A 1 178 ? 12.571 -4.169 20.322 1.00 78.81 178 LYS A N 1
ATOM 1453 C CA . LYS A 1 178 ? 12.083 -2.878 20.811 1.00 78.81 178 LYS A CA 1
ATOM 1454 C C . LYS A 1 178 ? 11.073 -2.273 19.842 1.00 78.81 178 LYS A C 1
ATOM 1456 O O . LYS A 1 178 ? 10.022 -1.802 20.279 1.00 78.81 178 LYS A O 1
ATOM 1461 N N . TYR A 1 179 ? 11.392 -2.273 18.549 1.00 76.25 179 TYR A N 1
ATOM 1462 C CA . TYR A 1 179 ? 10.503 -1.737 17.528 1.00 76.25 179 TYR A CA 1
ATOM 1463 C C . TYR A 1 179 ? 9.234 -2.587 17.435 1.00 76.25 179 TYR A C 1
ATOM 1465 O O . TYR A 1 179 ? 8.133 -2.050 17.544 1.00 76.25 179 TYR A O 1
ATOM 1473 N N . LEU A 1 180 ? 9.368 -3.913 17.373 1.00 75.75 180 LEU A N 1
ATOM 1474 C CA . LEU A 1 180 ? 8.238 -4.841 17.374 1.00 75.75 180 LEU A CA 1
ATOM 1475 C C . LEU A 1 180 ? 7.321 -4.644 18.593 1.00 75.75 180 LEU A C 1
ATOM 1477 O O . LEU A 1 180 ? 6.108 -4.503 18.443 1.00 75.75 180 LEU A O 1
ATOM 1481 N N . LYS A 1 181 ? 7.889 -4.569 19.802 1.00 75.12 181 LYS A N 1
ATOM 1482 C CA . LYS A 1 181 ? 7.132 -4.388 21.049 1.00 75.12 181 LYS A CA 1
ATOM 1483 C C . LYS A 1 181 ? 6.323 -3.093 21.056 1.00 75.12 181 LYS A C 1
ATOM 1485 O O . LYS A 1 181 ? 5.161 -3.111 21.453 1.00 75.12 181 LYS A O 1
ATOM 1490 N N . ASN A 1 182 ? 6.914 -1.984 20.618 1.00 72.69 182 ASN A N 1
ATOM 1491 C CA . ASN A 1 182 ? 6.213 -0.700 20.558 1.00 72.69 182 ASN A CA 1
ATOM 1492 C C . ASN A 1 182 ? 5.024 -0.753 19.590 1.00 72.69 182 ASN A C 1
ATOM 1494 O O . ASN A 1 182 ? 3.934 -0.295 19.926 1.00 72.69 182 ASN A O 1
ATOM 1498 N N . ASN A 1 183 ? 5.218 -1.373 18.426 1.00 71.75 183 ASN A N 1
ATOM 1499 C CA . ASN A 1 183 ? 4.173 -1.541 17.422 1.00 71.75 183 ASN A CA 1
ATOM 1500 C C . ASN A 1 183 ? 3.036 -2.462 17.905 1.00 71.75 183 ASN A C 1
ATOM 1502 O O . ASN A 1 183 ? 1.864 -2.135 17.745 1.00 71.75 183 ASN A O 1
ATOM 1506 N N . LEU A 1 184 ? 3.358 -3.566 18.587 1.00 73.88 184 LEU A N 1
ATOM 1507 C CA . LEU A 1 184 ? 2.355 -4.453 19.192 1.00 73.88 184 LEU A CA 1
ATOM 1508 C C . LEU A 1 184 ? 1.496 -3.740 20.249 1.00 73.88 184 LEU A C 1
ATOM 1510 O O . LEU A 1 184 ? 0.293 -3.987 20.339 1.00 73.88 184 LEU A O 1
ATOM 1514 N N . LEU A 1 185 ? 2.088 -2.839 21.040 1.00 71.94 185 LEU A N 1
ATOM 1515 C CA . LEU A 1 185 ? 1.339 -2.033 22.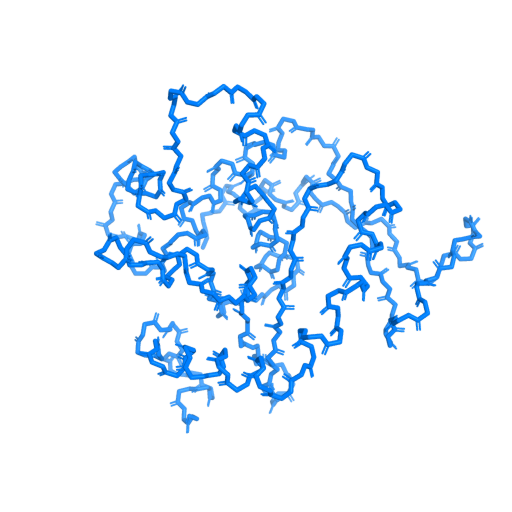010 1.00 71.94 185 LEU A CA 1
ATOM 1516 C C . LEU A 1 185 ? 0.353 -1.077 21.323 1.00 71.94 185 LEU A C 1
ATOM 1518 O O . LEU A 1 185 ? -0.757 -0.903 21.826 1.00 71.94 185 LEU A O 1
ATOM 1522 N N . ALA A 1 186 ? 0.734 -0.486 20.186 1.00 69.62 186 ALA A N 1
ATOM 1523 C CA . ALA A 1 186 ? -0.146 0.377 19.398 1.00 69.62 186 ALA A CA 1
ATOM 1524 C C . ALA A 1 186 ? -1.342 -0.400 18.821 1.00 69.62 186 ALA A C 1
ATOM 1526 O O . ALA A 1 186 ? -2.483 0.041 18.972 1.00 69.62 186 ALA A O 1
ATOM 1527 N N . ILE A 1 187 ? -1.098 -1.594 18.263 1.00 69.88 187 ILE A N 1
ATOM 1528 C CA . ILE A 1 187 ? -2.154 -2.492 17.765 1.00 69.88 187 ILE A CA 1
ATOM 1529 C C . ILE A 1 187 ? -3.121 -2.859 18.897 1.00 69.88 187 ILE A C 1
ATOM 1531 O O . ILE A 1 187 ? -4.332 -2.707 18.753 1.00 69.88 187 ILE A O 1
ATOM 1535 N N . ARG A 1 188 ? -2.603 -3.276 20.062 1.00 70.88 188 ARG A N 1
ATOM 1536 C CA . ARG A 1 188 ? -3.437 -3.680 21.206 1.00 70.88 188 ARG A CA 1
ATOM 1537 C C . ARG A 1 188 ? -4.354 -2.558 21.700 1.00 70.88 188 ARG A C 1
ATOM 1539 O O . ARG A 1 188 ? -5.489 -2.838 22.069 1.00 70.88 188 ARG A O 1
ATOM 1546 N N . LYS A 1 189 ? -3.881 -1.308 21.719 1.00 69.44 189 LYS A N 1
ATOM 1547 C CA . LYS A 1 189 ? -4.699 -0.150 22.125 1.00 69.44 189 LYS A CA 1
ATOM 1548 C C . LYS A 1 189 ? -5.885 0.109 21.195 1.00 69.44 189 LYS A C 1
ATOM 1550 O O . LYS A 1 189 ? -6.861 0.693 21.638 1.00 69.44 189 LYS A O 1
ATOM 1555 N N . ASN A 1 190 ? -5.801 -0.332 19.943 1.00 66.75 190 ASN A N 1
ATOM 1556 C CA . ASN A 1 190 ? -6.814 -0.089 18.920 1.00 66.75 190 ASN A CA 1
ATOM 1557 C C . ASN A 1 190 ? -7.628 -1.343 18.592 1.00 66.75 190 ASN A C 1
ATOM 1559 O O . ASN A 1 190 ? -8.345 -1.353 17.603 1.00 66.75 190 ASN A O 1
ATOM 1563 N N . LYS A 1 191 ? -7.535 -2.399 19.413 1.00 66.75 191 LYS A N 1
ATOM 1564 C CA . LYS A 1 191 ? -8.183 -3.691 19.157 1.00 66.75 191 LYS A CA 1
ATOM 1565 C C . LYS A 1 191 ? -9.696 -3.574 18.920 1.00 66.75 191 LYS A C 1
ATOM 1567 O O . LYS A 1 191 ? -10.211 -4.257 18.044 1.00 66.75 191 LYS A O 1
ATOM 1572 N N . GLU A 1 192 ? -10.390 -2.726 19.677 1.00 64.50 192 GLU A N 1
ATOM 1573 C CA . GLU A 1 192 ? -11.852 -2.555 19.569 1.00 64.50 192 GLU A CA 1
ATOM 1574 C C . GLU A 1 192 ? -12.287 -1.881 18.266 1.00 64.50 192 GLU A C 1
ATOM 1576 O O . GLU A 1 192 ? -13.412 -2.057 17.816 1.00 64.50 192 GLU A O 1
ATOM 1581 N N . ASN A 1 193 ? -11.364 -1.171 17.629 1.00 63.22 193 ASN A N 1
ATOM 1582 C CA . ASN A 1 193 ? -11.583 -0.517 16.352 1.00 63.22 193 ASN A CA 1
ATOM 1583 C C . ASN A 1 193 ? -11.299 -1.430 15.152 1.00 63.22 193 ASN A C 1
ATOM 1585 O O . ASN A 1 193 ? -11.464 -1.032 13.998 1.00 63.22 193 ASN A O 1
ATOM 1589 N N . LEU A 1 194 ? -10.823 -2.649 15.409 1.00 64.25 194 LEU A N 1
ATOM 1590 C CA . LEU A 1 194 ? -10.543 -3.620 14.368 1.00 64.25 194 LEU A CA 1
ATOM 1591 C C . LEU A 1 194 ? -11.829 -4.363 14.030 1.00 64.25 194 LEU A C 1
ATOM 1593 O O . LEU A 1 194 ? -12.503 -4.878 14.921 1.00 64.25 194 LEU A O 1
ATOM 1597 N N . ASN A 1 195 ? -12.136 -4.493 12.739 1.00 61.25 195 ASN A N 1
ATOM 1598 C CA . ASN A 1 195 ? -13.238 -5.333 12.271 1.00 61.25 195 ASN A CA 1
ATOM 1599 C C . ASN A 1 195 ? -12.868 -6.827 12.391 1.00 61.25 195 ASN A C 1
ATOM 1601 O O . ASN A 1 195 ? -12.624 -7.510 11.401 1.00 61.25 195 ASN A O 1
ATOM 1605 N N . ILE A 1 196 ? -12.728 -7.310 13.628 1.00 63.00 196 ILE A N 1
ATOM 1606 C CA . ILE A 1 196 ? -12.301 -8.676 13.971 1.00 63.00 196 ILE A CA 1
ATOM 1607 C C . ILE A 1 196 ? -13.399 -9.472 14.679 1.00 63.00 196 ILE A C 1
ATOM 1609 O O . ILE A 1 196 ? -13.140 -10.597 15.112 1.00 63.00 196 ILE A O 1
ATOM 1613 N N . ALA A 1 197 ? -14.602 -8.908 14.802 1.00 59.66 197 ALA A N 1
ATOM 1614 C CA . ALA A 1 197 ? -15.747 -9.554 15.432 1.00 59.66 197 ALA A CA 1
ATOM 1615 C C . ALA A 1 197 ? -16.053 -10.901 14.754 1.00 59.66 197 ALA A C 1
ATOM 1617 O O . ALA A 1 197 ? -16.173 -10.986 13.532 1.00 59.66 197 ALA A O 1
ATOM 1618 N N . GLY A 1 198 ? -16.138 -11.977 15.541 1.00 59.88 198 GLY A N 1
ATOM 1619 C CA . GLY A 1 198 ? -16.372 -13.334 15.042 1.00 59.88 198 GLY A CA 1
ATOM 1620 C C . GLY A 1 198 ? -15.143 -14.042 14.453 1.00 59.88 198 GLY A C 1
ATOM 1621 O O . GLY A 1 198 ? -15.229 -15.228 14.128 1.00 59.88 198 GLY A O 1
ATOM 1622 N N . SER A 1 199 ? -13.989 -13.373 14.349 1.00 65.38 199 SER A N 1
ATOM 1623 C CA . SER A 1 199 ? -12.723 -14.001 13.939 1.00 65.38 199 SER A CA 1
ATOM 1624 C C . SER A 1 199 ? -12.021 -14.686 15.119 1.00 65.38 199 SER A C 1
ATOM 1626 O O . SER A 1 199 ? -12.293 -14.396 16.288 1.00 65.38 199 SER A O 1
ATOM 1628 N N . LYS A 1 200 ? -11.036 -15.562 14.859 1.00 63.25 200 LYS A N 1
ATOM 1629 C CA . LYS A 1 200 ? -10.205 -16.092 15.960 1.00 63.25 200 LYS A CA 1
ATOM 1630 C C . LYS A 1 200 ? -9.368 -15.005 16.641 1.00 63.25 200 LYS A C 1
ATOM 1632 O O . LYS A 1 200 ? -8.957 -15.199 17.784 1.00 63.25 200 LYS A O 1
ATOM 1637 N N . MET A 1 201 ? -9.138 -13.876 15.969 1.00 62.03 201 MET A N 1
ATOM 1638 C CA . MET A 1 201 ? -8.352 -12.754 16.488 1.00 62.03 201 MET A CA 1
ATOM 1639 C C . MET A 1 201 ? -9.071 -11.991 17.602 1.00 62.03 201 MET A C 1
ATOM 1641 O O . MET A 1 201 ? -8.413 -11.379 18.437 1.00 62.03 201 MET A O 1
ATOM 1645 N N . GLU A 1 202 ? -10.402 -12.075 17.677 1.00 63.19 202 GLU A N 1
ATOM 1646 C CA . GLU A 1 202 ? -11.181 -11.485 18.772 1.00 63.19 202 GLU A CA 1
ATOM 1647 C C . GLU A 1 202 ? -10.751 -12.039 20.144 1.00 63.19 202 GLU A C 1
ATOM 1649 O O . GLU A 1 202 ? -10.712 -11.315 21.141 1.00 63.19 202 GLU A O 1
ATOM 1654 N N . LYS A 1 203 ? -10.356 -13.319 20.185 1.00 60.78 203 LYS A N 1
ATOM 1655 C CA . L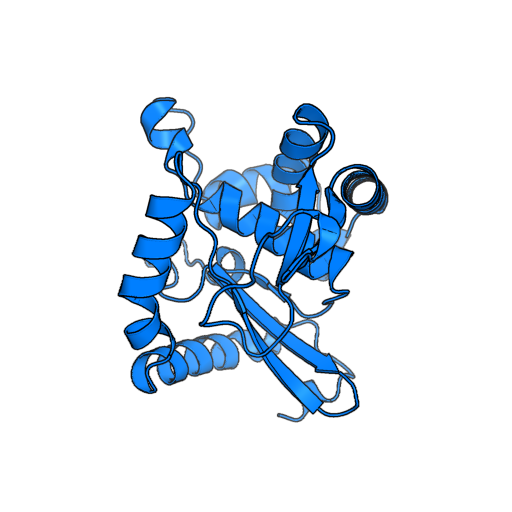YS A 1 203 ? -10.023 -14.065 21.409 1.00 60.78 203 LYS A CA 1
ATOM 1656 C C . LYS A 1 203 ? -8.585 -13.866 21.912 1.00 60.78 203 LYS A C 1
ATOM 1658 O O . LYS A 1 203 ? -8.255 -14.423 22.958 1.00 60.78 203 LYS A O 1
ATOM 1663 N N . ILE A 1 204 ? -7.743 -13.127 21.181 1.00 56.91 204 ILE A N 1
ATOM 1664 C CA . ILE A 1 204 ? -6.337 -12.825 21.531 1.00 56.91 204 ILE A CA 1
ATOM 1665 C C . ILE A 1 204 ? -6.231 -11.443 22.152 1.00 56.91 204 ILE A C 1
ATOM 1667 O O . ILE A 1 204 ? -5.671 -11.315 23.258 1.00 56.91 204 ILE A O 1
#

Sequence (204 aa):
MRKNLLDLINRTIVYKYDLPHAKLSIEKTILSTCNDKCYEAVDQNNLSEIIYNSIIEYSFNEFEINDSDYNDLLETALQERIRFNDDDSDEVQLKYGFFGEVVLYAILKVIYGVDSLISKGYFYSPIENSEAKGYDSYHLIESNSKIQLWFGESKFHKSYSTAIDDVLKKISNSLSDKYLKNNLLAIRKNKENLNIAGSKMEKI